Protein AF-A0AAE4LDD2-F1 (afdb_monomer_lite)

pLDDT: mean 75.7, std 12.23, range [39.69, 92.44]

Structure (mmCIF, N/CA/C/O backbone):
data_AF-A0AAE4LDD2-F1
#
_entry.id   AF-A0AAE4LDD2-F1
#
loop_
_atom_site.group_PDB
_atom_site.id
_atom_site.type_symbol
_atom_site.label_atom_id
_atom_site.label_alt_id
_atom_site.label_comp_id
_atom_site.label_asym_id
_atom_site.label_entity_id
_atom_site.label_seq_id
_atom_site.pdbx_PDB_ins_code
_atom_site.Cartn_x
_atom_site.Cartn_y
_atom_site.Cartn_z
_atom_site.occupancy
_atom_site.B_iso_or_equiv
_atom_site.auth_seq_id
_atom_site.auth_comp_id
_atom_site.auth_asym_id
_atom_site.auth_atom_id
_atom_site.pdbx_PDB_model_num
ATOM 1 N N . MET A 1 1 ? 17.483 -9.026 -31.725 1.00 50.03 1 MET A N 1
ATOM 2 C CA . MET A 1 1 ? 17.246 -8.063 -30.625 1.00 50.03 1 MET A CA 1
ATOM 3 C C . MET A 1 1 ? 16.305 -6.938 -31.052 1.00 50.03 1 MET A C 1
ATOM 5 O O . MET A 1 1 ? 15.297 -6.730 -30.404 1.00 50.03 1 MET A O 1
ATOM 9 N N . LEU A 1 2 ? 16.585 -6.277 -32.181 1.00 46.03 2 LEU A N 1
ATOM 10 C CA . LEU A 1 2 ? 15.813 -5.157 -32.737 1.00 46.03 2 LEU A CA 1
ATOM 11 C C . LEU A 1 2 ? 14.318 -5.393 -33.010 1.00 46.03 2 LEU A C 1
ATOM 13 O O . LEU A 1 2 ? 13.514 -4.485 -32.818 1.00 46.03 2 LEU A O 1
ATOM 17 N N . HIS A 1 3 ? 13.959 -6.578 -33.514 1.00 47.94 3 HIS A N 1
ATOM 18 C CA . HIS A 1 3 ? 12.584 -6.863 -33.932 1.00 47.94 3 HIS A CA 1
ATOM 19 C C . HIS A 1 3 ? 11.628 -7.035 -32.742 1.00 47.94 3 HIS A C 1
ATOM 21 O O . HIS A 1 3 ? 10.477 -6.634 -32.845 1.00 47.94 3 HIS A O 1
ATOM 27 N N . SER A 1 4 ? 12.119 -7.508 -31.589 1.00 55.66 4 SER A N 1
ATOM 28 C CA . SER A 1 4 ? 11.258 -7.840 -30.450 1.00 55.66 4 SER A CA 1
ATOM 29 C C . SER A 1 4 ? 10.890 -6.642 -29.573 1.00 55.66 4 SER A C 1
ATOM 31 O O . SER A 1 4 ? 9.845 -6.645 -28.944 1.00 55.66 4 SER A O 1
ATOM 33 N N . PHE A 1 5 ? 11.696 -5.578 -29.520 1.00 56.62 5 PHE A N 1
ATOM 34 C CA . PHE A 1 5 ? 11.453 -4.468 -28.581 1.00 56.62 5 PHE A CA 1
ATOM 35 C C . PHE A 1 5 ? 10.149 -3.701 -28.865 1.00 56.62 5 PHE A C 1
ATOM 37 O O . PHE A 1 5 ? 9.391 -3.403 -27.945 1.00 56.62 5 PHE A O 1
ATOM 44 N N . CYS A 1 6 ? 9.846 -3.427 -30.141 1.00 60.72 6 CYS A N 1
ATOM 45 C CA . CYS A 1 6 ? 8.567 -2.822 -30.529 1.00 60.72 6 CYS A CA 1
ATOM 46 C C . CYS A 1 6 ? 7.385 -3.777 -30.305 1.00 60.72 6 CYS A C 1
ATOM 48 O O . CYS A 1 6 ? 6.288 -3.311 -29.998 1.00 60.72 6 CYS A O 1
ATOM 50 N N . GLU A 1 7 ? 7.603 -5.090 -30.414 1.00 69.88 7 GLU A N 1
ATOM 51 C CA . GLU A 1 7 ? 6.578 -6.113 -30.153 1.00 69.88 7 GLU A CA 1
ATOM 52 C C . GLU A 1 7 ? 6.151 -6.113 -28.675 1.00 69.88 7 GLU A C 1
ATOM 54 O O . GLU A 1 7 ? 4.993 -6.382 -28.367 1.00 69.88 7 GLU A O 1
ATOM 59 N N . PHE A 1 8 ? 7.041 -5.703 -27.764 1.00 75.75 8 PHE A N 1
ATOM 60 C CA . PHE A 1 8 ? 6.746 -5.559 -26.334 1.00 75.75 8 PHE A CA 1
ATOM 61 C C . PHE A 1 8 ? 6.311 -4.150 -25.908 1.00 75.75 8 PHE A C 1
ATOM 63 O O . PHE A 1 8 ? 6.069 -3.918 -24.724 1.00 75.75 8 PHE A O 1
ATOM 70 N N . SER A 1 9 ? 6.144 -3.211 -26.846 1.00 79.62 9 SER A N 1
ATOM 71 C CA . SER A 1 9 ? 5.695 -1.844 -26.532 1.00 79.62 9 SER A CA 1
ATOM 72 C C . SER A 1 9 ? 4.369 -1.821 -25.766 1.00 79.62 9 SER A C 1
ATOM 74 O O . SER A 1 9 ? 4.235 -1.066 -24.807 1.00 79.62 9 SER A O 1
ATOM 76 N N . ALA A 1 10 ? 3.429 -2.704 -26.114 1.00 83.62 10 ALA A N 1
ATOM 77 C CA . ALA A 1 10 ? 2.163 -2.858 -25.402 1.00 83.62 10 ALA A CA 1
ATOM 78 C C . ALA A 1 10 ? 2.358 -3.304 -23.940 1.00 83.62 10 ALA A C 1
ATOM 80 O O . ALA A 1 10 ? 1.665 -2.823 -23.046 1.00 83.62 10 ALA A O 1
ATOM 81 N N . VAL A 1 11 ? 3.328 -4.187 -23.680 1.00 84.75 11 VAL A N 1
ATOM 82 C CA . VAL A 1 11 ? 3.656 -4.669 -22.328 1.00 84.75 11 VAL A CA 1
ATOM 83 C C . VAL A 1 11 ? 4.266 -3.544 -21.491 1.00 84.75 11 VAL A C 1
ATOM 85 O O . VAL A 1 11 ? 3.861 -3.337 -20.347 1.00 84.75 11 VAL A O 1
ATOM 88 N N . ILE A 1 12 ? 5.177 -2.763 -22.076 1.00 85.25 12 ILE A N 1
ATOM 89 C CA . ILE A 1 12 ? 5.799 -1.614 -21.403 1.00 85.25 12 ILE A CA 1
ATOM 90 C C . ILE A 1 12 ? 4.754 -0.519 -21.135 1.00 85.25 12 ILE A C 1
ATOM 92 O O . ILE A 1 12 ? 4.698 0.033 -20.038 1.00 85.25 12 ILE A O 1
ATOM 96 N N . GLN A 1 13 ? 3.867 -0.239 -22.096 1.00 85.88 13 GLN A N 1
ATOM 97 C CA . GLN A 1 13 ? 2.757 0.705 -21.925 1.00 85.88 13 GLN A CA 1
ATOM 98 C C . GLN A 1 13 ? 1.777 0.258 -20.842 1.00 85.88 13 GLN A C 1
ATOM 100 O O . GLN A 1 13 ? 1.312 1.093 -20.066 1.00 85.88 13 GLN A O 1
ATOM 105 N N . LEU A 1 14 ? 1.478 -1.041 -20.750 1.00 86.50 14 LEU A N 1
ATOM 106 C CA . LEU A 1 14 ? 0.649 -1.587 -19.680 1.00 86.50 14 LEU A CA 1
ATOM 107 C C . LEU A 1 14 ? 1.295 -1.333 -18.315 1.00 86.50 14 LEU A C 1
ATOM 109 O O . LEU A 1 14 ? 0.630 -0.838 -17.405 1.00 86.50 14 LEU A O 1
ATOM 113 N N . ALA A 1 15 ? 2.592 -1.613 -18.179 1.00 86.38 15 ALA A N 1
ATOM 114 C CA . ALA A 1 15 ? 3.306 -1.398 -16.928 1.00 86.38 15 ALA A CA 1
ATOM 115 C C . ALA A 1 15 ? 3.436 0.093 -16.566 1.00 86.38 15 ALA A C 1
ATOM 117 O O . ALA A 1 15 ? 3.259 0.461 -15.402 1.00 86.38 15 ALA A O 1
ATOM 118 N N . ALA A 1 16 ? 3.669 0.963 -17.554 1.00 86.00 16 ALA A N 1
ATOM 119 C CA . ALA A 1 16 ? 3.660 2.415 -17.380 1.00 86.00 16 ALA A CA 1
ATOM 120 C C . ALA A 1 16 ? 2.289 2.900 -16.890 1.00 86.00 16 ALA A C 1
ATOM 122 O O . ALA A 1 16 ? 2.196 3.615 -15.895 1.00 86.00 16 ALA A O 1
ATOM 123 N N . THR A 1 17 ? 1.222 2.466 -17.567 1.00 84.12 17 THR A N 1
ATOM 124 C CA . THR A 1 17 ? -0.167 2.824 -17.245 1.00 84.12 17 THR A CA 1
ATOM 125 C C . THR A 1 17 ? -0.542 2.357 -15.851 1.00 84.12 17 THR A C 1
ATOM 127 O O . THR A 1 17 ? -1.164 3.108 -15.108 1.00 84.12 17 THR A O 1
ATOM 130 N N . PHE A 1 18 ? -0.131 1.146 -15.472 1.00 82.94 18 PHE A N 1
ATOM 131 C CA . PHE A 1 18 ? -0.351 0.629 -14.130 1.00 82.94 18 PHE A CA 1
ATOM 132 C C . PHE A 1 18 ? 0.331 1.524 -13.091 1.00 82.94 18 PHE A C 1
ATOM 134 O O . PHE A 1 18 ? -0.347 2.113 -12.256 1.00 82.94 18 PHE A O 1
ATOM 141 N N . ASN A 1 19 ? 1.650 1.708 -13.194 1.00 83.81 19 ASN A N 1
ATOM 142 C CA . ASN A 1 19 ? 2.426 2.501 -12.240 1.00 83.81 19 ASN A CA 1
ATOM 143 C C . ASN A 1 19 ? 1.963 3.970 -12.160 1.00 83.81 19 ASN A C 1
ATOM 145 O O . ASN A 1 19 ? 1.889 4.536 -11.071 1.00 83.81 19 ASN A O 1
ATOM 149 N N . LEU A 1 20 ? 1.604 4.589 -13.289 1.00 79.00 20 LEU A N 1
ATOM 150 C CA . LEU A 1 20 ? 1.094 5.962 -13.315 1.00 79.00 20 LEU A CA 1
ATOM 151 C C . LEU A 1 20 ? -0.356 6.069 -12.825 1.00 79.00 20 LEU A C 1
ATOM 153 O O . LEU A 1 20 ? -0.700 7.011 -12.107 1.00 79.00 20 LEU A O 1
ATOM 157 N N . GLY A 1 21 ? -1.190 5.080 -13.142 1.00 72.88 21 GLY A N 1
ATOM 158 C CA . GLY A 1 21 ? -2.548 4.955 -12.620 1.00 72.88 21 GLY A CA 1
ATOM 159 C C . GLY A 1 21 ? -2.569 4.829 -11.096 1.00 72.88 21 GLY A C 1
ATOM 160 O O . GLY A 1 21 ? -3.392 5.472 -10.443 1.00 72.88 21 GLY A O 1
ATOM 161 N N . CYS A 1 22 ? -1.607 4.100 -10.519 1.00 68.12 22 CYS A N 1
ATOM 162 C CA . CYS A 1 22 ? -1.413 4.012 -9.071 1.00 68.12 22 CYS A CA 1
ATOM 163 C C . CYS A 1 22 ? -1.236 5.396 -8.420 1.00 68.12 22 CYS A C 1
ATOM 165 O O . CYS A 1 22 ? -1.767 5.651 -7.343 1.00 68.12 22 CYS A O 1
ATOM 167 N N . ILE A 1 23 ? -0.530 6.320 -9.078 1.00 69.25 23 ILE A N 1
ATOM 168 C CA . ILE A 1 23 ? -0.283 7.673 -8.554 1.00 69.25 23 ILE A CA 1
ATOM 169 C C . ILE A 1 23 ? -1.526 8.549 -8.688 1.00 69.25 23 ILE A C 1
ATOM 171 O O . ILE A 1 23 ? -1.884 9.257 -7.747 1.00 69.25 23 ILE A O 1
ATOM 175 N N . ALA A 1 24 ? -2.196 8.500 -9.844 1.00 63.72 24 ALA A N 1
ATOM 176 C CA . ALA A 1 24 ? -3.399 9.291 -10.099 1.00 63.72 24 ALA A CA 1
ATOM 177 C C . ALA A 1 24 ? -4.501 8.991 -9.071 1.00 63.72 24 ALA A C 1
ATOM 179 O O . ALA A 1 24 ? -5.184 9.899 -8.599 1.00 63.72 24 ALA A O 1
ATOM 180 N N . LEU A 1 25 ? -4.617 7.727 -8.660 1.00 58.38 25 LEU A N 1
ATOM 181 C CA . LEU A 1 25 ? -5.546 7.306 -7.618 1.00 58.38 25 LEU A CA 1
ATOM 182 C C . LEU A 1 25 ? -5.089 7.699 -6.202 1.00 58.38 25 LEU A C 1
ATOM 184 O O . LEU A 1 25 ? -5.934 7.798 -5.317 1.00 58.38 25 LEU A O 1
ATOM 188 N N . SER A 1 26 ? -3.796 7.978 -5.991 1.00 56.03 26 SER A N 1
ATOM 189 C CA . SER A 1 26 ? -3.241 8.406 -4.697 1.00 56.03 26 SER A CA 1
ATOM 190 C C . SER A 1 26 ? -3.565 9.864 -4.349 1.00 56.03 26 SER A C 1
ATOM 192 O O . SER A 1 26 ? -3.702 10.212 -3.177 1.00 56.03 26 SER A O 1
ATOM 194 N N . GLY A 1 27 ? -3.777 10.716 -5.359 1.00 54.19 27 GLY A N 1
ATOM 195 C CA . GLY A 1 27 ? -4.075 12.142 -5.179 1.00 54.19 27 GLY A CA 1
ATOM 196 C C . GLY A 1 27 ? -5.428 12.467 -4.526 1.00 54.19 27 GLY A C 1
ATOM 197 O O . GLY A 1 27 ? -5.623 13.603 -4.102 1.00 54.19 27 GLY A O 1
ATOM 198 N N . GLN A 1 28 ? -6.358 11.507 -4.427 1.00 52.84 28 GLN A N 1
ATOM 199 C CA . GLN A 1 28 ? -7.685 11.710 -3.812 1.00 52.84 28 GLN A CA 1
ATOM 200 C C . GLN A 1 28 ? -7.846 11.017 -2.447 1.00 52.84 28 GLN A C 1
ATOM 202 O O . GLN A 1 28 ? -8.542 11.531 -1.575 1.00 52.84 28 GLN A O 1
ATOM 207 N N . LYS A 1 29 ? -7.186 9.874 -2.253 1.00 55.69 29 LYS A N 1
ATOM 208 C CA . LYS A 1 29 ? -6.944 9.118 -1.009 1.00 55.69 29 LYS A CA 1
ATOM 209 C C . LYS A 1 29 ? -5.732 8.249 -1.336 1.00 55.69 29 LYS A C 1
ATOM 211 O O . LYS A 1 29 ? -5.700 7.767 -2.463 1.00 55.69 29 LYS A O 1
ATOM 216 N N . SER A 1 30 ? -4.770 8.022 -0.431 1.00 59.44 30 SER A N 1
ATOM 217 C CA . SER A 1 30 ? -3.584 7.225 -0.803 1.00 59.44 30 SER A CA 1
ATOM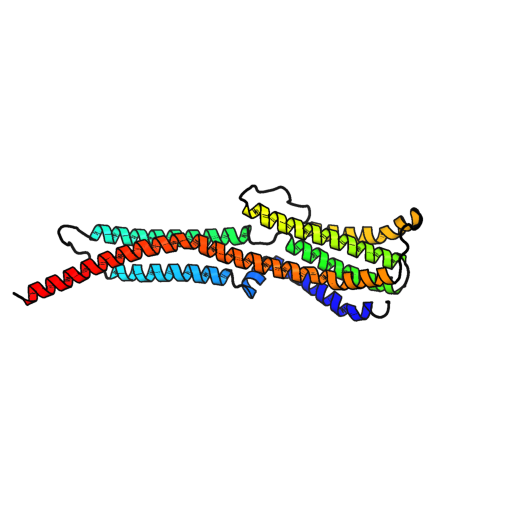 218 C C . SER A 1 30 ? -4.031 5.934 -1.499 1.00 59.44 30 SER A C 1
ATOM 220 O O . SER A 1 30 ? -4.903 5.219 -0.996 1.00 59.44 30 SER A O 1
ATOM 222 N N . PHE A 1 31 ? -3.530 5.668 -2.708 1.00 59.84 31 PHE A N 1
ATOM 223 C CA . PHE A 1 31 ? -4.030 4.568 -3.546 1.00 59.84 31 PHE A CA 1
ATOM 224 C C . PHE A 1 31 ? -3.942 3.243 -2.780 1.00 59.84 31 PHE A C 1
ATOM 226 O O . PHE A 1 31 ? -4.801 2.373 -2.912 1.00 59.84 31 PHE A O 1
ATOM 233 N N . ALA A 1 32 ? -2.966 3.157 -1.870 1.00 59.50 32 ALA A N 1
ATOM 234 C CA . ALA A 1 32 ? -2.752 2.011 -1.003 1.00 59.50 32 ALA A CA 1
ATOM 235 C C . ALA A 1 32 ? -3.856 1.831 0.014 1.00 59.50 32 ALA A C 1
ATOM 237 O O . ALA A 1 32 ? -4.279 0.705 0.245 1.00 59.50 32 ALA A O 1
ATOM 238 N N . ARG A 1 33 ? -4.382 2.923 0.564 1.00 62.19 33 ARG A N 1
ATOM 239 C CA . ARG A 1 33 ? -5.575 2.890 1.401 1.00 62.19 33 ARG A CA 1
ATOM 240 C C . ARG A 1 33 ? -6.801 2.477 0.593 1.00 62.19 33 ARG A C 1
ATOM 242 O O . ARG A 1 33 ? -7.561 1.629 1.052 1.00 62.19 33 ARG A O 1
ATOM 249 N N . SER A 1 34 ? -6.972 3.008 -0.617 1.00 67.06 34 SER A N 1
ATOM 250 C CA . SER A 1 34 ? -8.091 2.641 -1.497 1.00 67.06 34 SER A CA 1
ATOM 251 C C . SER A 1 34 ? -8.062 1.158 -1.883 1.00 67.06 34 SER A C 1
ATOM 253 O O . SER A 1 34 ? -9.081 0.481 -1.756 1.00 67.06 34 SER A O 1
ATOM 255 N N . LEU A 1 35 ? -6.903 0.604 -2.262 1.00 62.66 35 LEU A N 1
ATOM 256 C CA . LEU A 1 35 ? -6.762 -0.834 -2.514 1.00 62.66 35 LEU A CA 1
ATOM 257 C C . LEU A 1 35 ? -6.843 -1.675 -1.248 1.00 62.66 35 LEU A C 1
ATOM 259 O O . LEU A 1 35 ? -7.453 -2.740 -1.285 1.00 62.66 35 LEU A O 1
ATOM 263 N N . ALA A 1 36 ? -6.253 -1.233 -0.136 1.00 63.19 36 ALA A N 1
ATOM 264 C CA . ALA A 1 36 ? -6.378 -1.928 1.143 1.00 63.19 36 ALA A CA 1
ATOM 265 C C . ALA A 1 36 ? -7.854 -2.063 1.536 1.00 63.19 36 ALA A C 1
ATOM 267 O O . ALA A 1 36 ? -8.297 -3.130 1.963 1.00 63.19 36 ALA A O 1
ATOM 268 N N . ASN A 1 37 ? -8.638 -1.010 1.319 1.00 68.81 37 ASN A N 1
ATOM 269 C CA . ASN A 1 37 ? -10.077 -1.031 1.522 1.00 68.81 37 ASN A CA 1
ATOM 270 C C . ASN A 1 37 ? -10.803 -1.907 0.495 1.00 68.81 37 ASN A C 1
ATOM 272 O O . ASN A 1 37 ? -11.679 -2.675 0.881 1.00 68.81 37 ASN A O 1
ATOM 276 N N . TYR A 1 38 ? -10.425 -1.859 -0.781 1.00 68.69 38 TYR A N 1
ATOM 277 C CA . TYR A 1 38 ? -11.070 -2.652 -1.828 1.00 68.69 38 TYR A CA 1
ATOM 278 C C . TYR A 1 38 ? -10.809 -4.162 -1.679 1.00 68.69 38 TYR A C 1
ATOM 280 O O . TYR A 1 38 ? -11.745 -4.957 -1.598 1.00 68.69 38 TYR A O 1
ATOM 288 N N . PHE A 1 39 ? -9.539 -4.564 -1.591 1.00 65.69 39 PHE A N 1
ATOM 289 C CA . PHE A 1 39 ? -9.130 -5.970 -1.552 1.00 65.69 39 PHE A CA 1
ATOM 290 C C . PHE A 1 39 ? -9.229 -6.585 -0.157 1.00 65.69 39 PHE A C 1
ATOM 292 O O . PHE A 1 39 ? -9.634 -7.738 -0.021 1.00 65.69 39 PHE A O 1
ATOM 299 N N . PHE A 1 40 ? -8.885 -5.832 0.891 1.00 65.56 40 PHE A N 1
ATOM 300 C CA . PHE A 1 40 ? -8.768 -6.379 2.248 1.00 65.56 40 PHE A CA 1
ATOM 301 C C . PHE A 1 40 ? -9.831 -5.865 3.215 1.00 65.56 40 PHE A C 1
ATOM 303 O O . PHE A 1 40 ? -9.930 -6.393 4.331 1.00 65.56 40 PHE A O 1
ATOM 310 N N . ARG A 1 41 ? -10.661 -4.907 2.776 1.00 75.56 41 ARG A N 1
ATOM 311 C CA . ARG A 1 41 ? -11.849 -4.420 3.488 1.00 75.56 41 ARG A CA 1
ATOM 312 C C . ARG A 1 41 ? -11.538 -3.954 4.914 1.00 75.56 41 ARG A C 1
ATOM 314 O O . ARG A 1 41 ? -12.300 -4.250 5.827 1.00 75.56 41 ARG A O 1
ATOM 321 N N . VAL A 1 42 ? -10.411 -3.261 5.116 1.00 69.94 42 VAL A N 1
ATOM 322 C CA . VAL A 1 42 ? -9.949 -2.805 6.446 1.00 69.94 42 VAL A CA 1
ATOM 323 C C . VAL A 1 42 ? -10.962 -1.862 7.099 1.00 69.94 42 VAL A C 1
ATOM 325 O O . VAL A 1 42 ? -11.365 -2.104 8.232 1.00 69.94 42 VAL A O 1
ATOM 328 N N . GLU A 1 43 ? -11.440 -0.852 6.372 1.00 74.62 43 GLU A N 1
ATOM 329 C CA . GLU A 1 43 ? -12.487 0.057 6.858 1.00 74.62 43 GLU A CA 1
ATOM 330 C C . GLU A 1 43 ? -13.792 -0.684 7.184 1.00 74.62 43 GLU A C 1
ATOM 332 O O . GLU A 1 43 ? -14.406 -0.448 8.220 1.00 74.62 43 GLU A O 1
ATOM 337 N N . ASN A 1 44 ? -14.178 -1.657 6.354 1.00 81.25 44 ASN A N 1
ATOM 338 C CA . ASN A 1 44 ? -15.344 -2.491 6.637 1.00 81.25 44 ASN A CA 1
ATOM 339 C C . ASN A 1 44 ? -15.141 -3.337 7.904 1.00 81.25 44 ASN A C 1
ATOM 341 O O . ASN A 1 44 ? -16.052 -3.445 8.709 1.00 81.25 44 ASN A O 1
ATOM 345 N N . TYR A 1 45 ? -13.952 -3.915 8.102 1.00 80.50 45 TYR A N 1
ATOM 346 C CA . TYR A 1 45 ? -13.628 -4.690 9.302 1.00 80.50 45 TYR A CA 1
ATOM 347 C C . TYR A 1 45 ? -13.730 -3.830 10.565 1.00 80.50 45 TYR A C 1
ATOM 349 O O . TYR A 1 45 ? -14.396 -4.219 11.516 1.00 80.50 45 TYR A O 1
ATOM 357 N N . MET A 1 46 ? -13.144 -2.633 10.546 1.00 80.81 46 MET A N 1
ATOM 358 C CA . MET A 1 46 ? -13.262 -1.668 11.640 1.00 80.81 46 MET A CA 1
ATOM 359 C C . MET A 1 46 ? -14.722 -1.304 11.933 1.00 80.81 46 MET A C 1
ATOM 361 O O . MET A 1 46 ? -15.142 -1.346 13.085 1.00 80.81 46 MET A O 1
ATOM 365 N N . ASN A 1 47 ? -15.506 -0.999 10.895 1.00 83.81 47 ASN A N 1
ATOM 366 C CA . ASN A 1 47 ? -16.920 -0.656 11.039 1.00 83.81 47 ASN A CA 1
ATOM 367 C C . ASN A 1 47 ? -17.755 -1.828 11.570 1.00 83.81 47 ASN A C 1
ATOM 369 O O . ASN A 1 47 ? -18.691 -1.604 12.333 1.00 83.81 47 ASN A O 1
ATOM 373 N N . VAL A 1 48 ? -17.429 -3.066 11.184 1.00 86.12 48 VAL A N 1
ATOM 374 C CA . VAL A 1 48 ? -18.079 -4.283 11.694 1.00 86.12 48 VAL A CA 1
ATOM 375 C C . VAL A 1 48 ? -17.763 -4.490 13.174 1.00 86.12 48 VAL A C 1
ATOM 377 O O . VAL A 1 48 ? -18.692 -4.688 13.952 1.00 86.12 48 VAL A O 1
ATOM 380 N N . GLU A 1 49 ? -16.495 -4.395 13.582 1.00 78.62 49 GLU A N 1
ATOM 381 C CA . GLU A 1 49 ? -16.100 -4.537 14.993 1.00 78.62 49 GLU A CA 1
ATOM 382 C C . GLU A 1 49 ? -16.734 -3.449 15.867 1.00 78.62 49 GLU A C 1
ATOM 384 O O . GLU A 1 49 ? -17.305 -3.736 16.920 1.00 78.62 49 GLU A O 1
ATOM 389 N N . PHE A 1 50 ? -16.723 -2.204 15.391 1.00 83.38 50 PHE A N 1
ATOM 390 C CA . PHE A 1 50 ? -17.375 -1.096 16.077 1.00 83.38 50 PHE A CA 1
ATOM 391 C C . PHE A 1 50 ? -18.893 -1.296 16.190 1.00 83.38 50 PHE A C 1
ATOM 393 O O . PHE A 1 50 ? -19.458 -1.157 17.277 1.00 83.38 50 PHE A O 1
ATOM 400 N N . ARG A 1 51 ? -19.563 -1.664 15.088 1.00 86.25 51 ARG A N 1
ATOM 401 C CA . ARG A 1 51 ? -21.010 -1.923 15.082 1.00 86.25 51 ARG A CA 1
ATOM 402 C C . ARG A 1 51 ? -21.372 -3.045 16.046 1.00 86.25 51 ARG A C 1
ATOM 404 O O . ARG A 1 51 ? -22.327 -2.892 16.794 1.00 86.25 51 ARG A O 1
ATOM 411 N N . ARG A 1 52 ? -20.588 -4.124 16.071 1.00 85.25 52 ARG A N 1
ATOM 412 C CA . ARG A 1 52 ? -20.804 -5.259 16.972 1.00 85.25 52 ARG A CA 1
ATOM 413 C C . ARG A 1 52 ? -20.799 -4.828 18.437 1.00 85.25 52 ARG A C 1
ATOM 415 O O . ARG A 1 52 ? -21.710 -5.189 19.173 1.00 85.25 52 ARG A O 1
ATOM 422 N N . ILE A 1 53 ? -19.802 -4.049 18.862 1.00 80.12 53 ILE A N 1
ATOM 423 C CA . ILE A 1 53 ? -19.737 -3.550 20.246 1.00 80.12 53 ILE A CA 1
ATOM 424 C C . ILE A 1 53 ? -20.920 -2.619 20.534 1.00 80.12 53 ILE A C 1
ATOM 426 O O . ILE A 1 53 ? -21.546 -2.728 21.585 1.00 80.12 53 ILE A O 1
ATOM 430 N N . LYS A 1 54 ? -21.275 -1.744 19.588 1.00 85.12 54 LYS A N 1
ATOM 431 C CA . LYS A 1 54 ? -22.393 -0.811 19.755 1.00 85.12 54 LYS A CA 1
ATOM 432 C C . LYS A 1 54 ? -23.749 -1.514 19.875 1.00 85.12 54 LYS A C 1
ATOM 434 O O . LYS A 1 54 ? -24.538 -1.154 20.743 1.00 85.12 54 LYS A O 1
ATOM 439 N N . GLU A 1 55 ? -24.010 -2.520 19.042 1.00 86.69 55 GLU A N 1
ATOM 440 C CA . GLU A 1 55 ? -25.239 -3.325 19.088 1.00 86.69 55 GLU A CA 1
ATOM 441 C C . GLU A 1 55 ? -25.375 -4.059 20.429 1.00 86.69 55 GLU A C 1
ATOM 443 O O . GLU A 1 55 ? -26.446 -4.040 21.043 1.00 86.69 55 GLU A O 1
ATOM 448 N N . LEU A 1 56 ? -24.275 -4.633 20.928 1.00 83.81 56 LEU A N 1
ATOM 449 C CA . LEU A 1 56 ? -24.224 -5.284 22.237 1.00 83.81 56 LEU A CA 1
ATOM 450 C C . LEU A 1 56 ? -24.552 -4.306 23.376 1.00 83.81 56 LEU A C 1
ATOM 452 O O . LEU A 1 56 ? -25.444 -4.582 24.178 1.00 83.81 56 LEU A O 1
ATOM 456 N N . ILE A 1 57 ? -23.915 -3.129 23.389 1.00 79.62 57 ILE A N 1
ATOM 457 C CA . ILE A 1 57 ? -24.195 -2.070 24.373 1.00 79.62 57 ILE A CA 1
ATOM 458 C C . ILE A 1 57 ? -25.667 -1.641 24.313 1.00 79.62 57 ILE A C 1
ATOM 460 O O . ILE A 1 57 ? -26.322 -1.549 25.350 1.00 79.62 57 ILE A O 1
ATOM 464 N N . SER A 1 58 ? -26.217 -1.411 23.114 1.00 78.94 58 SER A N 1
ATOM 465 C CA . SER A 1 58 ? -27.615 -0.983 22.970 1.00 78.94 58 SER A CA 1
ATOM 466 C C . SER A 1 58 ? -28.619 -2.037 23.439 1.00 78.94 58 SER A C 1
ATOM 468 O O . SER A 1 58 ? -29.630 -1.691 24.049 1.00 78.94 58 SER A O 1
ATOM 470 N N . THR A 1 59 ? -28.324 -3.319 23.203 1.00 80.38 59 THR A N 1
ATOM 471 C CA . THR A 1 59 ? -29.194 -4.431 23.608 1.00 80.38 59 THR A CA 1
ATOM 472 C C . THR A 1 59 ? -29.286 -4.507 25.130 1.00 80.38 59 THR A C 1
ATOM 474 O O . THR A 1 59 ? -30.385 -4.552 25.690 1.00 80.38 59 THR A O 1
ATOM 477 N N . ASP A 1 60 ? -28.152 -4.425 25.825 1.00 73.00 60 ASP A N 1
ATOM 478 C CA . ASP A 1 60 ? -28.154 -4.424 27.288 1.00 73.00 60 ASP A CA 1
ATOM 479 C C . ASP A 1 60 ? -28.789 -3.164 27.866 1.00 73.00 60 ASP A C 1
ATOM 481 O O . ASP A 1 60 ? -29.590 -3.259 28.794 1.00 73.00 60 ASP A O 1
ATOM 485 N N . LYS A 1 61 ? -28.526 -1.992 27.277 1.00 73.38 61 LYS A N 1
ATOM 486 C CA . LYS A 1 61 ? -29.147 -0.733 27.704 1.00 73.38 61 LYS A CA 1
ATOM 487 C C . LYS A 1 61 ? -30.677 -0.793 27.634 1.00 73.38 61 LYS A C 1
ATOM 489 O O . LYS A 1 61 ? -31.333 -0.389 28.590 1.00 73.38 61 LYS A O 1
ATOM 494 N N . SER A 1 62 ? -31.236 -1.372 26.567 1.00 72.00 62 SER A N 1
ATOM 495 C CA . SER A 1 62 ? -32.687 -1.595 26.453 1.00 72.00 62 SER A CA 1
ATOM 496 C C . SER A 1 62 ? -33.224 -2.569 27.508 1.00 72.00 62 SER A C 1
ATOM 498 O O . SER A 1 62 ? -34.334 -2.407 28.008 1.00 72.00 62 SER A O 1
ATOM 500 N N . SER A 1 63 ? -32.414 -3.541 27.930 1.00 68.31 63 SER A N 1
ATOM 501 C CA . SER A 1 63 ? -32.800 -4.479 28.985 1.00 68.31 63 SER A CA 1
ATOM 502 C C . SER A 1 63 ? -32.864 -3.807 30.365 1.00 68.31 63 SER A C 1
ATOM 504 O O . SER A 1 63 ? -33.730 -4.137 31.171 1.00 68.31 63 SER A O 1
ATOM 506 N N . PHE A 1 64 ? -32.018 -2.804 30.626 1.00 65.19 64 PHE A N 1
ATOM 507 C CA . PHE A 1 64 ? -32.063 -2.001 31.857 1.00 65.19 64 PHE A CA 1
ATOM 508 C C . PHE A 1 64 ? -33.251 -1.033 31.948 1.00 65.19 64 PHE A C 1
ATOM 510 O O . PHE A 1 64 ? -33.548 -0.535 33.039 1.00 65.19 64 PHE A O 1
ATOM 517 N N . GLU A 1 65 ? -33.905 -0.696 30.837 1.00 62.44 65 GLU A N 1
ATOM 518 C CA . GLU A 1 65 ? -35.158 0.073 30.875 1.00 62.44 65 GLU A CA 1
ATOM 519 C C . GLU A 1 65 ? -36.310 -0.764 31.441 1.00 62.44 65 GLU A C 1
ATOM 521 O O . GLU A 1 65 ? -37.208 -0.211 32.071 1.00 62.44 65 GLU A O 1
ATOM 526 N N . ASN A 1 66 ? -36.225 -2.091 31.314 1.00 63.16 66 ASN A N 1
ATOM 527 C CA . ASN A 1 66 ? -37.234 -3.029 31.802 1.00 63.16 66 ASN A CA 1
ATOM 528 C C . ASN A 1 66 ? -36.983 -3.515 33.243 1.00 63.16 66 ASN A C 1
ATOM 530 O O . ASN A 1 66 ? -37.863 -4.134 33.837 1.00 63.16 66 ASN A O 1
ATOM 534 N N . MET A 1 67 ? -35.809 -3.241 33.825 1.00 62.12 67 MET A N 1
ATOM 535 C CA . MET A 1 67 ? -35.499 -3.607 35.213 1.00 62.12 67 MET A CA 1
ATOM 536 C C . MET A 1 67 ? -36.160 -2.637 36.199 1.00 62.12 67 MET A C 1
ATOM 538 O O . MET A 1 67 ? -35.798 -1.460 36.272 1.00 62.12 67 MET A O 1
ATOM 542 N N . ILE A 1 68 ? -37.098 -3.149 36.998 1.00 59.94 68 ILE A N 1
ATOM 543 C CA . ILE A 1 68 ? -37.740 -2.407 38.088 1.00 59.94 68 ILE A CA 1
ATOM 544 C C . ILE A 1 68 ? -36.846 -2.514 39.337 1.00 59.94 68 ILE A C 1
ATOM 546 O O . ILE A 1 68 ? -36.573 -3.632 39.778 1.00 59.94 68 ILE A O 1
ATOM 550 N N . PRO A 1 69 ? -36.385 -1.397 39.931 1.00 58.84 69 PRO A N 1
ATOM 551 C CA . PRO A 1 69 ? -35.595 -1.437 41.158 1.00 58.84 69 PRO A CA 1
ATOM 552 C C . PRO A 1 69 ? -36.398 -2.061 42.302 1.00 58.84 69 PRO A C 1
ATOM 554 O O . PRO A 1 69 ? -37.515 -1.628 42.586 1.00 58.84 69 PRO A O 1
ATOM 557 N N . GLN A 1 70 ? -35.828 -3.058 42.979 1.00 60.84 70 GLN A N 1
ATOM 558 C CA . GLN A 1 70 ? -36.425 -3.678 44.162 1.00 60.84 70 GLN A CA 1
ATOM 559 C C . GLN A 1 70 ? -35.430 -3.676 45.324 1.00 60.84 70 GLN A C 1
ATOM 561 O O . GLN A 1 70 ? -34.213 -3.713 45.131 1.00 60.84 70 GLN A O 1
ATOM 566 N N . THR A 1 71 ? -35.956 -3.615 46.548 1.00 56.88 71 THR A N 1
ATOM 567 C CA . THR A 1 71 ? -35.152 -3.770 47.765 1.00 56.88 71 THR A CA 1
ATOM 568 C C . THR A 1 71 ? -35.199 -5.233 48.174 1.00 56.88 71 THR A C 1
ATOM 570 O O . THR A 1 71 ? -36.262 -5.741 48.523 1.00 56.88 71 THR A O 1
ATOM 573 N N . ILE A 1 72 ? -34.056 -5.912 48.127 1.00 59.53 72 ILE A N 1
ATOM 574 C CA . ILE A 1 72 ? -33.940 -7.338 48.437 1.00 59.53 72 ILE A CA 1
ATOM 575 C C . ILE A 1 72 ? -32.989 -7.491 49.627 1.00 59.53 72 ILE A C 1
ATOM 577 O O . ILE A 1 72 ? -31.869 -6.986 49.603 1.00 59.53 72 ILE A O 1
ATOM 581 N N . GLN A 1 73 ? -33.446 -8.156 50.696 1.00 54.44 73 GLN A N 1
ATOM 582 C CA . GLN A 1 73 ? -32.659 -8.413 51.919 1.00 54.44 73 GLN A CA 1
ATOM 583 C C . GLN A 1 73 ? -31.990 -7.157 52.529 1.00 54.44 73 GLN A C 1
ATOM 585 O O . GLN A 1 73 ? -30.880 -7.217 53.052 1.00 54.44 73 GLN A O 1
ATOM 590 N N . GLY A 1 74 ? -32.644 -5.992 52.449 1.00 59.69 74 GLY A N 1
ATOM 591 C CA . GLY A 1 74 ? -32.114 -4.728 52.981 1.00 59.69 74 GLY A CA 1
ATOM 592 C C . GLY A 1 74 ? -31.061 -4.032 52.105 1.00 59.69 74 GLY A C 1
ATOM 593 O O . GLY A 1 74 ? -30.604 -2.950 52.469 1.00 59.69 74 GLY A O 1
ATOM 594 N N . LYS A 1 75 ? -30.702 -4.592 50.939 1.00 63.53 75 LYS A N 1
ATOM 595 C CA . LYS A 1 75 ? -29.928 -3.899 49.899 1.00 63.53 75 LYS A CA 1
ATOM 596 C C . LYS A 1 75 ? -30.865 -3.270 48.870 1.00 63.53 75 LYS A C 1
ATOM 598 O O . LYS A 1 75 ? -31.724 -3.946 48.303 1.00 63.53 75 LYS A O 1
ATOM 603 N N . ASN A 1 76 ? -30.683 -1.974 48.625 1.00 70.31 76 ASN A N 1
ATOM 604 C CA . ASN A 1 76 ? -31.364 -1.257 47.554 1.00 70.31 76 ASN A CA 1
ATOM 605 C C . ASN A 1 76 ? -30.518 -1.327 46.274 1.00 70.31 76 ASN A C 1
ATOM 607 O O . ASN A 1 76 ? -29.408 -0.800 46.234 1.00 70.31 76 ASN A O 1
ATOM 611 N N . TYR A 1 77 ? -31.055 -1.957 45.230 1.00 72.75 77 TYR A N 1
ATOM 612 C CA . TYR A 1 77 ? -30.385 -2.099 43.935 1.00 72.75 77 TYR A CA 1
ATOM 613 C C . TYR A 1 77 ? -30.582 -0.882 43.015 1.00 72.75 77 TYR A C 1
ATOM 615 O O . TYR A 1 77 ? -30.020 -0.836 41.925 1.00 72.75 77 TYR A O 1
ATOM 623 N N . GLU A 1 78 ? -31.341 0.136 43.434 1.00 76.81 78 GLU A N 1
ATOM 624 C CA . GLU A 1 78 ? -31.591 1.345 42.643 1.00 76.81 78 GLU A CA 1
ATOM 625 C C . GLU A 1 78 ? -30.305 2.130 42.338 1.00 76.81 78 GLU A C 1
ATOM 627 O O . GLU A 1 78 ? -30.104 2.577 41.206 1.00 76.81 78 GLU A O 1
ATOM 632 N N . GLU A 1 79 ? -29.410 2.277 43.320 1.00 78.56 79 GLU A N 1
ATOM 633 C CA . GLU A 1 79 ? -28.114 2.936 43.116 1.00 78.56 79 GLU A CA 1
ATOM 634 C C . GLU A 1 79 ? -27.204 2.119 42.195 1.00 78.56 79 GLU A C 1
ATOM 636 O O . GLU A 1 79 ? -26.518 2.688 41.346 1.00 78.56 79 GLU A O 1
ATOM 641 N N . GLU A 1 80 ? -27.247 0.789 42.301 1.00 78.31 80 GLU A N 1
ATOM 642 C CA . GLU A 1 80 ? -26.434 -0.117 41.487 1.00 78.31 80 GLU A CA 1
ATOM 643 C C . GLU A 1 80 ? -26.919 -0.156 40.026 1.00 78.31 80 GLU A C 1
ATOM 645 O O . GLU A 1 80 ? -26.108 -0.083 39.104 1.00 78.31 80 GLU A O 1
ATOM 650 N N . ILE A 1 81 ? -28.237 -0.134 39.789 1.00 78.12 81 ILE A N 1
ATOM 651 C CA . ILE A 1 81 ? -28.827 -0.003 38.445 1.00 78.12 81 ILE A CA 1
ATOM 652 C C . ILE A 1 81 ? -28.494 1.368 37.834 1.00 78.12 81 ILE A C 1
ATOM 654 O O . ILE A 1 81 ? -28.133 1.446 36.656 1.00 78.12 81 ILE A O 1
ATOM 658 N N . LYS A 1 82 ? -28.577 2.462 38.610 1.00 80.94 82 LYS A N 1
ATOM 659 C CA . LYS A 1 82 ? -28.168 3.805 38.146 1.00 80.94 82 LYS A CA 1
ATOM 660 C C . LYS A 1 82 ? -26.677 3.854 37.811 1.00 80.94 82 LYS A C 1
ATOM 662 O O . LYS A 1 82 ? -26.304 4.450 36.799 1.00 80.94 82 LYS A O 1
ATOM 667 N N . TYR A 1 83 ? -25.840 3.221 38.630 1.00 84.31 83 TYR A N 1
ATOM 668 C CA . TYR A 1 83 ? -24.407 3.097 38.385 1.00 84.31 83 TYR A CA 1
ATOM 669 C C . TYR A 1 83 ? -24.124 2.335 37.086 1.00 84.31 83 TYR A C 1
ATOM 671 O O . TYR A 1 83 ? -23.409 2.850 36.229 1.00 84.31 83 TYR A O 1
ATOM 679 N N . LEU A 1 84 ? -24.749 1.170 36.887 1.00 81.75 84 LEU A N 1
ATOM 680 C CA . LEU A 1 84 ? -24.579 0.370 35.672 1.00 81.75 84 LEU A CA 1
ATOM 681 C C . LEU A 1 84 ? -25.008 1.138 34.418 1.00 81.75 84 LEU A C 1
ATOM 683 O O . LEU A 1 84 ? -24.240 1.192 33.461 1.00 81.75 84 LEU A O 1
ATOM 687 N N . LYS A 1 85 ? -26.171 1.809 34.430 1.00 81.50 85 LYS A N 1
ATOM 688 C CA . LYS A 1 85 ? -26.621 2.659 33.306 1.00 81.50 85 LYS A CA 1
ATOM 689 C C . LYS A 1 85 ? -25.572 3.709 32.931 1.00 81.50 85 LYS A C 1
ATOM 691 O O . LYS A 1 85 ? -25.227 3.843 31.759 1.00 81.50 85 LYS A O 1
ATOM 696 N N . LYS A 1 86 ? -25.018 4.401 33.932 1.00 86.06 86 LYS A N 1
ATOM 697 C CA . LYS A 1 86 ? -23.959 5.396 33.731 1.00 86.06 86 LYS A CA 1
ATOM 698 C C . LYS A 1 86 ? -22.678 4.773 33.165 1.00 86.06 86 LYS A C 1
ATOM 700 O O . LYS A 1 86 ? -22.050 5.369 32.297 1.00 86.06 86 LYS A O 1
ATOM 705 N N . GLU A 1 87 ? -22.288 3.587 33.626 1.00 86.00 87 GLU A N 1
ATOM 706 C CA . GLU A 1 87 ? -21.107 2.888 33.107 1.00 86.00 87 GLU A CA 1
ATOM 707 C C . GLU A 1 87 ? -21.280 2.415 31.658 1.00 86.00 87 GLU A C 1
ATOM 709 O O . GLU A 1 87 ? -20.325 2.495 30.886 1.00 86.00 87 GLU A O 1
ATOM 714 N N . PHE A 1 88 ? -22.483 2.000 31.248 1.00 84.12 88 PHE A N 1
ATOM 715 C CA . PHE A 1 88 ? -22.776 1.703 29.840 1.00 84.12 88 PHE A CA 1
ATOM 716 C C . PHE A 1 88 ? -22.718 2.957 28.955 1.00 84.12 88 PHE A C 1
ATOM 718 O O . PHE A 1 88 ? -22.148 2.898 27.865 1.00 84.12 88 PHE A O 1
ATOM 725 N N . ASP A 1 89 ? -23.228 4.100 29.428 1.00 82.88 89 ASP A N 1
ATOM 726 C CA . ASP A 1 89 ? -23.112 5.383 28.716 1.00 82.88 89 ASP A CA 1
ATOM 727 C C . ASP A 1 89 ? -21.646 5.822 28.572 1.00 82.88 89 ASP A C 1
ATOM 729 O O . ASP A 1 89 ? -21.205 6.226 27.491 1.00 82.88 89 ASP A O 1
ATOM 733 N N . ASN A 1 90 ? -20.864 5.685 29.647 1.00 88.75 90 ASN A N 1
ATOM 734 C CA . ASN A 1 90 ? -19.426 5.944 29.626 1.00 88.75 90 ASN A CA 1
ATOM 735 C C . ASN A 1 90 ? -18.709 5.014 28.637 1.00 88.75 90 ASN A C 1
ATOM 737 O O . ASN A 1 90 ? -17.857 5.466 27.875 1.00 88.75 90 ASN A O 1
ATOM 741 N N . LEU A 1 91 ? -19.069 3.727 28.610 1.00 86.81 91 LEU A N 1
ATOM 742 C CA . LEU A 1 91 ? -18.487 2.741 27.703 1.00 86.81 91 LEU A CA 1
ATOM 743 C C . LEU A 1 91 ? -18.803 3.042 26.229 1.00 86.81 91 LEU A C 1
ATOM 745 O O . LEU A 1 91 ? -17.934 2.868 25.370 1.00 86.81 91 LEU A O 1
ATOM 749 N N . GLU A 1 92 ? -20.013 3.514 25.915 1.00 86.12 92 GLU A N 1
ATOM 750 C CA . GLU A 1 92 ? -20.364 3.952 24.559 1.00 86.12 92 GLU A CA 1
ATOM 751 C C . GLU A 1 92 ? -19.499 5.149 24.132 1.00 86.12 92 GLU A C 1
ATOM 753 O O . GLU A 1 92 ? -18.912 5.143 23.045 1.00 86.12 92 GLU A O 1
ATOM 758 N N . ALA A 1 93 ? -19.354 6.148 25.008 1.00 88.38 93 ALA A N 1
ATOM 759 C CA . ALA A 1 93 ? -18.509 7.312 24.759 1.00 88.38 93 ALA A CA 1
ATOM 760 C C . ALA A 1 93 ? -17.027 6.931 24.573 1.00 88.38 93 ALA A C 1
ATOM 762 O O . ALA A 1 93 ? -16.393 7.379 23.615 1.00 88.38 93 ALA A O 1
ATOM 763 N N . GLU A 1 94 ? -16.487 6.063 25.432 1.00 88.50 94 GLU A N 1
ATOM 764 C CA . GLU A 1 94 ? -15.124 5.527 25.321 1.00 88.50 94 GLU A CA 1
ATOM 765 C C . GLU A 1 94 ? -14.921 4.775 23.996 1.00 88.50 94 GLU A C 1
ATOM 767 O O . GLU A 1 94 ? -13.915 4.969 23.314 1.00 88.50 94 GLU A O 1
ATOM 772 N N . THR A 1 95 ? -15.888 3.954 23.582 1.00 87.38 95 THR A N 1
ATOM 773 C CA . THR A 1 95 ? -15.802 3.177 22.333 1.00 87.38 95 THR A CA 1
ATOM 774 C C . THR A 1 95 ? -15.808 4.083 21.096 1.00 87.38 95 THR A C 1
ATOM 776 O O . THR A 1 95 ? -15.058 3.834 20.149 1.00 87.38 95 THR A O 1
ATOM 779 N N . ASN A 1 96 ? -16.584 5.172 21.112 1.00 88.38 96 ASN A N 1
ATOM 780 C CA . ASN A 1 96 ? -16.549 6.194 20.058 1.00 88.38 96 ASN A CA 1
ATOM 781 C C . ASN A 1 96 ? -15.182 6.897 19.992 1.00 88.38 96 ASN A C 1
ATOM 783 O O . ASN A 1 96 ? -14.630 7.078 18.908 1.00 88.38 96 ASN A O 1
ATOM 787 N N . GLN A 1 97 ? -14.588 7.231 21.143 1.00 89.75 97 GLN A N 1
ATOM 788 C CA . GLN A 1 97 ? -13.242 7.814 21.187 1.00 89.75 97 GLN A CA 1
ATOM 789 C C . GLN A 1 97 ? -12.173 6.848 20.661 1.00 89.75 97 GLN A C 1
ATOM 791 O O . GLN A 1 97 ? -11.248 7.269 19.963 1.00 89.75 97 GLN A O 1
ATOM 796 N N . VAL A 1 98 ? -12.300 5.550 20.959 1.00 88.56 98 VAL A N 1
ATOM 797 C CA . VAL A 1 98 ? -11.418 4.508 20.415 1.00 88.56 98 VAL A CA 1
ATOM 798 C C . VAL A 1 98 ? -11.535 4.439 18.892 1.00 88.56 98 VAL A C 1
ATOM 800 O O . VAL A 1 98 ? -10.505 4.374 18.223 1.00 88.56 98 VAL A O 1
ATOM 803 N N . LEU A 1 99 ? -12.746 4.517 18.330 1.00 87.19 99 LEU A N 1
ATOM 804 C CA . LEU A 1 99 ? -12.948 4.562 16.878 1.00 87.19 99 LEU A CA 1
ATOM 805 C C . LEU A 1 99 ? -12.255 5.779 16.245 1.00 87.19 99 LEU A C 1
ATOM 807 O O . LEU A 1 99 ? -11.515 5.627 15.272 1.00 87.19 99 LEU A O 1
ATOM 811 N N . ASP A 1 100 ? -12.448 6.972 16.807 1.00 87.00 100 ASP A N 1
ATOM 812 C CA . ASP A 1 100 ? -11.818 8.201 16.309 1.00 87.00 100 ASP A CA 1
ATOM 813 C C . ASP A 1 100 ? -10.288 8.139 16.387 1.00 87.00 100 ASP A C 1
ATOM 815 O O . ASP A 1 100 ? -9.587 8.581 15.471 1.00 87.00 100 ASP A O 1
ATOM 819 N N . TYR A 1 101 ? -9.759 7.565 17.469 1.00 86.06 101 TYR A N 1
ATOM 820 C CA . TYR A 1 101 ? -8.329 7.336 17.633 1.00 86.06 101 TYR A CA 1
ATOM 821 C C . TYR A 1 101 ? -7.794 6.351 16.589 1.00 86.06 101 TYR A C 1
ATOM 823 O O . TYR A 1 101 ? -6.804 6.652 15.926 1.00 86.06 101 TYR A O 1
ATOM 831 N N . ILE A 1 102 ? -8.461 5.208 16.395 1.00 83.38 102 ILE A N 1
ATOM 832 C CA . ILE A 1 102 ? -8.077 4.212 15.388 1.00 83.38 102 ILE A CA 1
ATOM 833 C C . ILE A 1 102 ? -8.093 4.834 13.989 1.00 83.38 102 ILE A C 1
ATOM 835 O O . ILE A 1 102 ? -7.142 4.633 13.240 1.00 83.38 102 ILE A O 1
ATOM 839 N N . ASN A 1 103 ? -9.118 5.621 13.648 1.00 79.69 103 ASN A N 1
ATOM 840 C CA . ASN A 1 103 ? -9.204 6.316 12.362 1.00 79.69 103 ASN A CA 1
ATOM 841 C C . ASN A 1 103 ? -8.007 7.243 12.128 1.00 79.69 103 ASN A C 1
ATOM 843 O O . ASN A 1 103 ? -7.355 7.168 11.089 1.00 79.69 103 ASN A O 1
ATOM 847 N N . LYS A 1 104 ? -7.674 8.088 13.110 1.00 80.88 104 LYS A N 1
ATOM 848 C CA . LYS A 1 104 ? -6.510 8.982 13.015 1.00 80.88 104 LYS A CA 1
ATOM 849 C C . LYS A 1 104 ? -5.202 8.202 12.911 1.00 80.88 104 LYS A C 1
ATOM 851 O O . LYS A 1 104 ? -4.342 8.553 12.110 1.00 80.88 104 LYS A O 1
ATOM 856 N N . GLU A 1 105 ? -5.058 7.138 13.693 1.00 78.19 105 GLU A N 1
ATOM 857 C CA . GLU A 1 105 ? -3.851 6.316 13.699 1.00 78.19 105 GLU A CA 1
ATOM 858 C C . GLU A 1 105 ? -3.670 5.574 12.364 1.00 78.19 105 GLU A C 1
ATOM 860 O O . GLU A 1 105 ? -2.573 5.563 11.812 1.00 78.19 105 GLU A O 1
ATOM 865 N N . ILE A 1 106 ? -4.739 4.997 11.803 1.00 73.62 106 ILE A N 1
ATOM 866 C CA . ILE A 1 106 ? -4.721 4.349 10.484 1.00 73.62 106 ILE A CA 1
ATOM 867 C C . ILE A 1 106 ? -4.315 5.354 9.402 1.00 73.62 106 ILE A C 1
ATOM 869 O O . ILE A 1 106 ? -3.448 5.055 8.580 1.00 73.62 106 ILE A O 1
ATOM 873 N N . ASP A 1 107 ? -4.869 6.561 9.436 1.00 67.94 107 ASP A N 1
ATOM 874 C CA . ASP A 1 107 ? -4.607 7.579 8.419 1.00 67.94 107 ASP A CA 1
ATOM 875 C C . ASP A 1 107 ? -3.147 8.037 8.409 1.00 67.94 107 ASP A C 1
ATOM 877 O O . ASP A 1 107 ? -2.537 8.146 7.341 1.00 67.94 107 ASP A O 1
ATOM 881 N N . VAL A 1 108 ? -2.573 8.259 9.592 1.00 67.75 108 VAL A N 1
ATOM 882 C CA . VAL A 1 108 ? -1.200 8.761 9.736 1.00 67.75 108 VAL A CA 1
ATOM 883 C C . VAL A 1 108 ? -0.170 7.643 9.556 1.00 67.75 108 VAL A C 1
ATOM 885 O O . VAL A 1 108 ? 0.870 7.856 8.929 1.00 67.75 108 VAL A O 1
ATOM 888 N N . ASN A 1 109 ? -0.453 6.448 10.079 1.00 66.38 109 ASN A N 1
ATOM 889 C CA . ASN A 1 109 ? 0.574 5.427 10.301 1.00 66.38 109 ASN A CA 1
ATOM 890 C C . ASN A 1 109 ? 0.460 4.220 9.377 1.00 66.38 109 ASN A C 1
ATOM 892 O O . ASN A 1 109 ? 1.434 3.486 9.217 1.00 66.38 109 ASN A O 1
ATOM 896 N N . TYR A 1 110 ? -0.700 4.022 8.751 1.00 64.00 110 TYR A N 1
ATOM 897 C CA . TYR A 1 110 ? -0.936 2.924 7.819 1.00 64.00 110 TYR A CA 1
ATOM 898 C C . TYR A 1 110 ? -1.030 3.415 6.366 1.00 64.00 110 TYR A C 1
ATOM 900 O O . TYR A 1 110 ? -1.538 2.715 5.496 1.00 64.00 110 TYR A O 1
ATOM 908 N N . THR A 1 111 ? -0.494 4.604 6.081 1.00 65.81 111 THR A N 1
ATOM 909 C CA . THR A 1 111 ? -0.297 5.100 4.716 1.00 65.81 111 THR A CA 1
ATOM 910 C C . THR A 1 111 ? 1.166 4.892 4.301 1.00 65.81 111 THR A C 1
ATOM 912 O O . THR A 1 111 ? 2.057 5.405 4.983 1.00 65.81 111 THR A O 1
ATOM 915 N N . PRO A 1 112 ? 1.453 4.161 3.205 1.00 68.00 112 PRO A N 1
ATOM 916 C CA . PRO A 1 112 ? 2.823 3.994 2.727 1.00 68.00 112 PRO A CA 1
ATOM 917 C C . PRO A 1 112 ? 3.450 5.330 2.336 1.00 68.00 112 PRO A C 1
ATOM 919 O O . PRO A 1 112 ? 2.781 6.189 1.762 1.00 68.00 112 PRO A O 1
ATOM 922 N N . LYS A 1 113 ? 4.750 5.486 2.605 1.00 71.94 113 LYS A N 1
ATOM 923 C CA . LYS A 1 113 ? 5.451 6.767 2.411 1.00 71.94 113 LYS A CA 1
ATOM 924 C C . LYS A 1 113 ? 6.204 6.852 1.087 1.00 71.94 113 LYS A C 1
ATOM 926 O O . LYS A 1 113 ? 6.195 7.905 0.456 1.00 71.94 113 LYS A O 1
ATOM 931 N N . TYR A 1 114 ? 6.845 5.766 0.662 1.00 75.75 114 TYR A N 1
ATOM 932 C CA . TYR A 1 114 ? 7.690 5.726 -0.539 1.00 75.75 114 TYR A CA 1
ATOM 933 C C . TYR A 1 114 ? 7.090 4.908 -1.680 1.00 75.75 114 TYR A C 1
ATOM 935 O O . TYR A 1 114 ? 7.650 4.885 -2.774 1.00 75.75 114 TYR A O 1
ATOM 943 N N . LEU A 1 115 ? 5.950 4.255 -1.458 1.00 78.19 115 LEU A N 1
ATOM 944 C CA . LEU A 1 115 ? 5.317 3.401 -2.460 1.00 78.19 115 LEU A CA 1
ATOM 945 C C . LEU A 1 115 ? 4.891 4.182 -3.712 1.00 78.19 115 LEU A C 1
ATOM 947 O O . LEU A 1 115 ? 5.108 3.719 -4.831 1.00 78.19 115 LEU A O 1
ATOM 951 N N . ASP A 1 116 ? 4.388 5.403 -3.526 1.00 77.38 116 ASP A N 1
ATOM 952 C CA . ASP A 1 116 ? 4.071 6.315 -4.629 1.00 77.38 116 ASP A CA 1
ATOM 953 C C . ASP A 1 116 ? 5.337 6.724 -5.393 1.00 77.38 116 ASP A C 1
ATOM 955 O O . ASP A 1 116 ? 5.339 6.747 -6.621 1.00 77.38 116 ASP A O 1
ATOM 959 N N . SER A 1 117 ? 6.444 6.974 -4.688 1.00 81.12 117 SER A N 1
ATOM 960 C CA . SER A 1 117 ? 7.740 7.290 -5.302 1.00 81.12 117 SER A CA 1
ATOM 961 C C . SER A 1 117 ? 8.293 6.123 -6.123 1.00 81.12 117 SER A C 1
ATOM 963 O O . SER A 1 117 ? 8.806 6.349 -7.217 1.00 81.12 117 SER A O 1
ATOM 965 N N . ILE A 1 118 ? 8.142 4.879 -5.652 1.00 85.69 118 ILE A N 1
ATOM 966 C CA . ILE A 1 118 ? 8.505 3.672 -6.416 1.00 85.69 118 ILE A CA 1
ATOM 967 C C . ILE A 1 118 ? 7.679 3.595 -7.706 1.00 85.69 118 ILE A C 1
ATOM 969 O O . ILE A 1 118 ? 8.242 3.379 -8.777 1.00 85.69 118 ILE A O 1
ATOM 973 N N . CYS A 1 119 ? 6.365 3.829 -7.623 1.00 85.06 119 CYS A N 1
ATOM 974 C CA . CYS A 1 119 ? 5.488 3.835 -8.796 1.00 85.06 119 CYS A CA 1
ATOM 975 C C . CYS A 1 119 ? 5.850 4.968 -9.773 1.00 85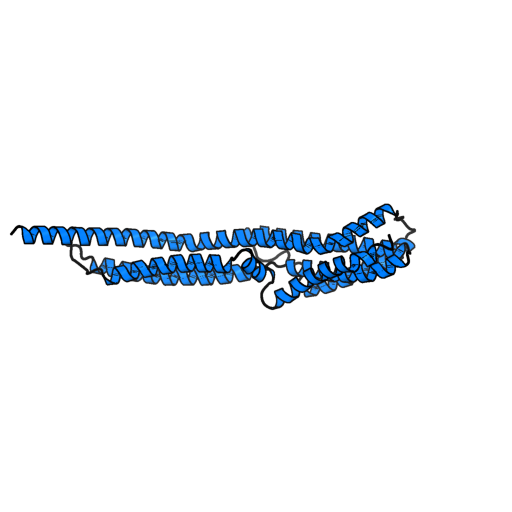.06 119 CYS A C 1
ATOM 977 O O . CYS A 1 119 ? 5.874 4.745 -10.979 1.00 85.06 119 CYS A O 1
ATOM 979 N N . ILE A 1 120 ? 6.202 6.162 -9.279 1.00 85.69 120 ILE A N 1
ATOM 980 C CA . ILE A 1 120 ? 6.685 7.278 -10.115 1.00 85.69 120 ILE A CA 1
ATOM 981 C C . ILE A 1 120 ? 7.944 6.868 -10.873 1.00 85.69 120 ILE A C 1
ATOM 983 O O . ILE A 1 120 ? 8.000 7.029 -12.092 1.00 85.69 120 ILE A O 1
ATOM 987 N N . ILE A 1 121 ? 8.933 6.321 -10.163 1.00 89.19 121 ILE A N 1
ATOM 988 C CA . ILE A 1 121 ? 10.214 5.918 -10.749 1.00 89.19 121 ILE A CA 1
ATOM 989 C C . ILE A 1 121 ? 9.996 4.849 -11.821 1.00 89.19 121 ILE A C 1
ATOM 991 O O . ILE A 1 121 ? 10.487 4.999 -12.935 1.00 89.19 121 ILE A O 1
ATOM 995 N N . LEU A 1 122 ? 9.215 3.807 -11.527 1.00 91.44 122 LEU A N 1
ATOM 996 C CA . LEU A 1 122 ? 8.951 2.715 -12.468 1.00 91.44 122 LEU A CA 1
ATOM 997 C C . LEU A 1 122 ? 8.069 3.141 -13.651 1.00 91.44 122 LEU A C 1
ATOM 999 O O . LEU A 1 122 ? 8.292 2.702 -14.781 1.00 91.44 122 LEU A O 1
ATOM 1003 N N . GLY A 1 123 ? 7.095 4.024 -13.420 1.00 89.88 123 GLY A N 1
ATOM 1004 C CA . GLY A 1 123 ? 6.249 4.589 -14.469 1.00 89.88 123 GLY A CA 1
ATOM 1005 C C . GLY A 1 123 ? 7.045 5.457 -15.444 1.00 89.88 123 GLY A C 1
ATOM 1006 O O . GLY A 1 123 ? 6.946 5.270 -16.656 1.00 89.88 123 GLY A O 1
ATOM 1007 N N . LEU A 1 124 ? 7.889 6.356 -14.928 1.00 90.19 124 LEU A N 1
ATOM 1008 C CA . LEU A 1 124 ? 8.785 7.180 -15.746 1.00 90.19 124 LEU A CA 1
ATOM 1009 C C . LEU A 1 124 ? 9.864 6.343 -16.436 1.00 90.19 124 LEU A C 1
ATOM 1011 O O . LEU A 1 124 ? 10.142 6.563 -17.611 1.00 90.19 124 LEU A O 1
ATOM 1015 N N . TYR A 1 125 ? 10.420 5.346 -15.746 1.00 92.44 125 TYR A N 1
ATOM 1016 C CA . TYR A 1 125 ? 11.351 4.390 -16.338 1.00 92.44 125 TYR A CA 1
ATOM 1017 C C . TYR A 1 125 ? 10.733 3.675 -17.546 1.00 92.44 125 TYR A C 1
ATOM 1019 O O . TYR A 1 125 ? 11.376 3.596 -18.584 1.00 92.44 125 TYR A O 1
ATOM 1027 N N . SER A 1 126 ? 9.467 3.254 -17.463 1.00 90.62 126 SER A N 1
ATOM 1028 C CA . SER A 1 126 ? 8.762 2.615 -18.587 1.00 90.62 126 SER A CA 1
ATOM 1029 C C . SER A 1 126 ? 8.628 3.555 -19.798 1.00 90.62 126 SER A C 1
ATOM 1031 O O . SER A 1 126 ? 8.747 3.134 -20.948 1.00 90.62 126 SER A O 1
ATOM 1033 N N . LEU A 1 127 ? 8.422 4.857 -19.563 1.00 89.19 127 LEU A N 1
ATOM 1034 C CA . LEU A 1 127 ? 8.422 5.862 -20.633 1.00 89.19 127 LEU A CA 1
ATOM 1035 C C . LEU A 1 127 ? 9.816 6.028 -21.249 1.00 89.19 127 LEU A C 1
ATOM 1037 O O . LEU A 1 127 ? 9.951 6.112 -22.470 1.00 89.19 127 LEU A O 1
ATOM 1041 N N . PHE A 1 128 ? 10.859 6.050 -20.419 1.00 90.19 128 PHE A N 1
ATOM 1042 C CA . PHE A 1 128 ? 12.239 6.123 -20.892 1.00 90.19 128 PHE A CA 1
ATOM 1043 C C . PHE A 1 128 ? 12.652 4.865 -21.653 1.00 90.19 128 PHE A C 1
ATOM 1045 O O . PHE A 1 128 ? 13.325 4.978 -22.672 1.00 90.19 128 PHE A O 1
ATOM 1052 N N . GLU A 1 129 ? 12.211 3.687 -21.223 1.00 87.88 129 GLU A N 1
ATOM 1053 C CA . GLU A 1 129 ? 12.418 2.421 -21.922 1.00 87.88 129 GLU A CA 1
ATOM 1054 C C . GLU A 1 129 ? 11.790 2.451 -23.321 1.00 87.88 129 GLU A C 1
ATOM 1056 O O . GLU A 1 129 ? 12.456 2.089 -24.291 1.00 87.88 129 GLU A O 1
ATOM 1061 N N . LEU A 1 130 ? 10.563 2.971 -23.465 1.00 86.25 130 LEU A N 1
ATOM 1062 C CA . LEU A 1 130 ? 9.936 3.160 -24.780 1.00 86.25 130 LEU A CA 1
ATOM 1063 C C . LEU A 1 130 ? 10.768 4.079 -25.681 1.00 86.25 130 LEU A C 1
ATOM 1065 O O . LEU A 1 130 ? 10.999 3.746 -26.843 1.00 86.25 130 LEU A O 1
ATOM 1069 N N . ILE A 1 131 ? 11.261 5.203 -25.157 1.00 85.50 131 ILE A N 1
ATOM 1070 C CA . ILE A 1 131 ? 12.111 6.132 -25.917 1.00 85.50 131 ILE A CA 1
ATOM 1071 C C . ILE A 1 131 ? 13.430 5.451 -26.315 1.00 85.50 131 ILE A C 1
ATOM 1073 O O . ILE A 1 131 ? 13.817 5.477 -27.483 1.00 85.50 131 ILE A O 1
ATOM 1077 N N . MET A 1 132 ? 14.100 4.793 -25.367 1.00 81.94 132 MET A N 1
ATOM 1078 C CA . MET A 1 132 ? 15.367 4.096 -25.594 1.00 81.94 132 MET A CA 1
ATOM 1079 C C . MET A 1 132 ? 15.224 2.929 -26.569 1.00 81.94 132 MET A C 1
ATOM 1081 O O . MET A 1 132 ? 16.140 2.692 -27.352 1.00 81.94 132 MET A O 1
ATOM 1085 N N . SER A 1 133 ? 14.075 2.249 -26.604 1.00 77.69 133 SER A N 1
ATOM 1086 C CA . SER A 1 133 ? 13.817 1.154 -27.547 1.00 77.69 133 SER A CA 1
ATOM 1087 C C . SER A 1 133 ? 13.968 1.584 -29.013 1.00 77.69 133 SER A C 1
ATOM 1089 O O . SER A 1 133 ? 14.491 0.827 -29.834 1.00 77.69 133 SER A O 1
ATOM 1091 N N . VAL A 1 134 ? 13.602 2.832 -29.335 1.00 78.19 134 VAL A N 1
ATOM 1092 C CA . VAL A 1 134 ? 13.770 3.415 -30.674 1.00 78.19 134 VAL A CA 1
ATOM 1093 C C . VAL A 1 134 ? 15.252 3.590 -31.008 1.00 78.19 134 VAL A C 1
ATOM 1095 O O . VAL A 1 134 ? 15.673 3.282 -32.121 1.00 78.19 134 VAL A O 1
ATOM 1098 N N . PHE A 1 135 ? 16.063 4.033 -30.046 1.00 78.00 135 PHE A N 1
ATOM 1099 C CA . PHE A 1 135 ? 17.501 4.246 -30.237 1.00 78.00 135 PHE A CA 1
ATOM 1100 C C . PHE A 1 135 ? 18.296 2.940 -30.254 1.00 78.00 135 PHE A C 1
ATOM 1102 O O . PHE A 1 135 ? 19.189 2.775 -31.084 1.00 78.00 135 PHE A O 1
ATOM 1109 N N . ILE A 1 136 ? 17.926 1.965 -29.420 1.00 74.25 136 ILE A N 1
ATOM 1110 C CA . ILE A 1 136 ? 18.476 0.602 -29.470 1.00 74.25 136 ILE A CA 1
ATOM 1111 C C . ILE A 1 136 ? 18.218 -0.011 -30.849 1.00 74.25 136 ILE A C 1
ATOM 1113 O O . ILE A 1 136 ? 19.066 -0.746 -31.357 1.00 74.25 136 ILE A O 1
ATOM 1117 N N . LYS A 1 137 ? 17.109 0.356 -31.515 1.00 71.62 137 LYS A N 1
ATOM 1118 C CA . LYS A 1 137 ? 16.837 -0.086 -32.886 1.00 71.62 137 LYS A CA 1
ATOM 1119 C C . LYS A 1 137 ? 17.847 0.411 -33.921 1.00 71.62 137 LYS A C 1
ATOM 1121 O O . LYS A 1 137 ? 17.962 -0.162 -34.994 1.00 71.62 137 LYS A O 1
ATOM 1126 N N . ILE A 1 138 ? 18.624 1.437 -33.612 1.00 73.88 138 ILE A N 1
ATOM 1127 C CA . ILE A 1 138 ? 19.682 1.932 -34.497 1.00 73.88 138 ILE A CA 1
ATOM 1128 C C . ILE A 1 138 ? 20.936 1.037 -34.395 1.00 73.88 138 ILE A C 1
ATOM 1130 O O . ILE A 1 138 ? 21.791 1.073 -35.274 1.00 73.88 138 ILE A O 1
ATOM 1134 N N . GLY A 1 139 ? 21.035 0.188 -33.363 1.00 67.75 139 GLY A N 1
ATOM 1135 C CA . GLY A 1 139 ? 22.075 -0.838 -33.246 1.00 67.75 139 GLY A CA 1
ATOM 1136 C C . GLY A 1 139 ? 23.466 -0.312 -32.885 1.00 67.75 139 GLY A C 1
ATOM 1137 O O . GLY A 1 139 ? 24.441 -1.039 -33.048 1.00 67.75 139 GLY A O 1
ATOM 1138 N N . LYS A 1 140 ? 23.583 0.932 -32.400 1.00 77.75 140 LYS A N 1
ATOM 1139 C CA . LYS A 1 140 ? 24.853 1.457 -31.877 1.00 77.75 140 LYS A CA 1
ATOM 1140 C C . LYS A 1 140 ? 25.078 0.992 -30.440 1.00 77.75 140 LYS A C 1
ATOM 1142 O O . LYS A 1 140 ? 24.171 1.087 -29.613 1.00 77.75 140 LYS A O 1
ATOM 1147 N N . GLU A 1 141 ? 26.302 0.561 -30.148 1.00 77.00 141 GLU A N 1
ATOM 1148 C CA . GLU A 1 141 ? 26.712 0.063 -28.827 1.00 77.00 141 GLU A CA 1
ATOM 1149 C C . GLU A 1 141 ? 26.466 1.086 -27.707 1.00 77.00 141 GLU A C 1
ATOM 1151 O O . GLU A 1 141 ? 25.998 0.717 -26.631 1.00 77.00 141 GLU A O 1
ATOM 1156 N N . ASP A 1 142 ? 26.662 2.379 -27.985 1.00 81.81 142 ASP A N 1
ATOM 1157 C CA . ASP A 1 142 ? 26.450 3.457 -27.010 1.00 81.81 142 ASP A CA 1
ATOM 1158 C C . ASP A 1 142 ? 25.015 3.508 -26.471 1.00 81.81 142 ASP A C 1
ATOM 1160 O O . ASP A 1 142 ? 24.805 3.696 -25.273 1.00 81.81 142 ASP A O 1
ATOM 11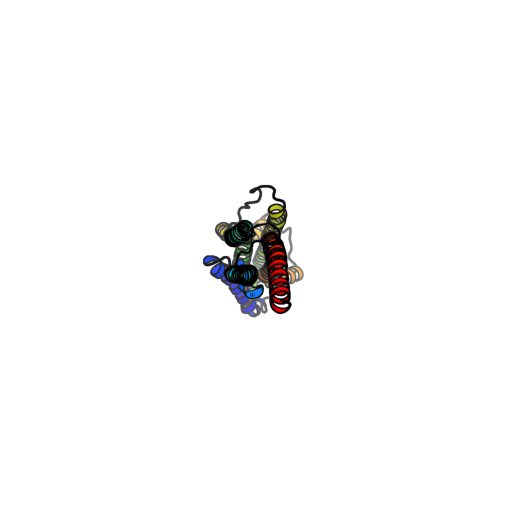64 N N . TYR A 1 143 ? 24.010 3.285 -27.325 1.00 82.62 143 TYR A N 1
ATOM 1165 C CA . TYR A 1 143 ? 22.605 3.305 -26.903 1.00 82.62 143 TYR A CA 1
ATOM 1166 C C . TYR A 1 143 ? 22.247 2.095 -26.040 1.00 82.62 143 TYR A C 1
ATOM 1168 O O . TYR A 1 143 ? 21.460 2.211 -25.098 1.00 82.62 143 TYR A O 1
ATOM 1176 N N . ILE A 1 144 ? 22.849 0.940 -26.333 1.00 80.19 144 ILE A N 1
ATOM 1177 C CA . ILE A 1 144 ? 22.694 -0.269 -25.519 1.00 80.19 144 ILE A CA 1
ATOM 1178 C C . ILE A 1 144 ? 23.320 -0.032 -24.143 1.00 80.19 144 ILE A C 1
ATOM 1180 O O . ILE A 1 144 ? 22.701 -0.339 -23.122 1.00 80.19 144 ILE A O 1
ATOM 1184 N N . LEU A 1 145 ? 24.505 0.580 -24.100 1.00 84.12 145 LEU A N 1
ATOM 1185 C CA . LEU A 1 145 ? 25.186 0.911 -22.854 1.00 84.12 145 LEU A CA 1
ATOM 1186 C C . LEU A 1 145 ? 24.379 1.908 -22.011 1.00 84.12 145 LEU A C 1
ATOM 1188 O O . LEU A 1 145 ? 24.186 1.672 -20.819 1.00 84.12 145 LEU A O 1
ATOM 1192 N N . SER A 1 146 ? 23.825 2.960 -22.623 1.00 87.75 146 SER A N 1
ATOM 1193 C CA . SER A 1 146 ? 22.920 3.884 -21.930 1.00 87.75 146 SER A CA 1
ATOM 1194 C C . SER A 1 146 ? 21.709 3.181 -21.328 1.00 87.75 146 SER A C 1
ATOM 1196 O O . SER A 1 146 ? 21.352 3.443 -20.180 1.00 87.75 146 SER A O 1
ATOM 1198 N N . PHE A 1 147 ? 21.076 2.273 -22.073 1.00 86.62 147 PHE A N 1
ATOM 1199 C CA . PHE A 1 147 ? 19.930 1.520 -21.568 1.00 86.62 147 PHE A CA 1
ATOM 1200 C C . PHE A 1 147 ? 20.298 0.660 -20.352 1.00 86.62 147 PHE A C 1
ATOM 1202 O O . PHE A 1 147 ? 19.586 0.646 -19.351 1.00 86.62 147 PHE A O 1
ATOM 1209 N N . CYS A 1 148 ? 21.456 0.004 -20.380 1.00 86.38 148 CYS A N 1
ATOM 1210 C CA . CYS A 1 148 ? 21.915 -0.810 -19.255 1.00 86.38 148 CYS A CA 1
ATOM 1211 C C . CYS A 1 148 ? 22.188 0.026 -18.010 1.00 86.38 148 CYS A C 1
ATOM 1213 O O . CYS A 1 148 ? 21.775 -0.352 -16.912 1.00 86.38 148 CYS A O 1
ATOM 1215 N N . THR A 1 149 ? 22.835 1.176 -18.189 1.00 88.56 149 THR A N 1
ATOM 1216 C CA . THR A 1 149 ? 23.078 2.130 -17.109 1.00 88.56 149 THR A CA 1
ATOM 1217 C C . THR A 1 149 ? 21.764 2.611 -16.501 1.00 88.56 149 THR A C 1
ATOM 1219 O O . THR A 1 149 ? 21.633 2.627 -15.277 1.00 88.56 149 THR A O 1
ATOM 1222 N N . LEU A 1 150 ? 20.757 2.912 -17.326 1.00 91.06 150 LEU A N 1
ATOM 1223 C CA . LEU A 1 150 ? 19.425 3.280 -16.847 1.00 91.06 150 LEU A CA 1
ATOM 1224 C C . LEU A 1 150 ? 18.792 2.164 -15.999 1.00 91.06 150 LEU A C 1
ATOM 1226 O O . LEU A 1 150 ? 18.257 2.446 -14.925 1.00 91.06 150 LEU A O 1
ATOM 1230 N N . ASN A 1 151 ? 18.891 0.903 -16.432 1.00 90.25 151 ASN A N 1
ATOM 1231 C CA . ASN A 1 151 ? 18.343 -0.243 -15.696 1.00 90.25 151 ASN A CA 1
ATOM 1232 C C . ASN A 1 151 ? 19.013 -0.391 -14.327 1.00 90.25 151 ASN A C 1
ATOM 1234 O O . ASN A 1 151 ? 18.326 -0.534 -13.317 1.00 90.25 151 ASN A O 1
ATOM 1238 N N . ILE A 1 152 ? 20.346 -0.311 -14.278 1.00 89.81 152 ILE A N 1
ATOM 1239 C CA . ILE A 1 152 ? 21.118 -0.433 -13.034 1.00 89.81 152 ILE A CA 1
ATOM 1240 C C . ILE A 1 152 ? 20.758 0.694 -12.063 1.00 89.81 152 ILE A C 1
ATOM 1242 O O . ILE A 1 152 ? 20.450 0.428 -10.902 1.00 89.81 152 ILE A O 1
ATOM 1246 N N . ILE A 1 153 ? 20.750 1.945 -12.535 1.00 90.88 153 ILE A N 1
ATOM 1247 C CA . ILE A 1 153 ? 20.411 3.104 -11.701 1.00 90.88 153 ILE A CA 1
ATOM 1248 C C . ILE A 1 153 ? 18.982 2.973 -11.154 1.00 90.88 153 ILE A C 1
ATOM 1250 O O . ILE A 1 153 ? 18.748 3.204 -9.967 1.00 90.88 153 ILE A O 1
ATOM 1254 N N . THR A 1 154 ? 18.035 2.547 -11.991 1.00 91.19 154 THR A N 1
ATOM 1255 C CA . THR A 1 154 ? 16.633 2.369 -11.586 1.00 91.19 154 THR A CA 1
ATOM 1256 C C . THR A 1 154 ? 16.490 1.271 -10.534 1.00 91.19 154 THR A C 1
ATOM 1258 O O . THR A 1 154 ? 15.836 1.489 -9.515 1.00 91.19 154 THR A O 1
ATOM 1261 N N . ILE A 1 155 ? 17.149 0.121 -10.720 1.00 91.25 155 ILE A N 1
ATOM 1262 C CA . ILE A 1 155 ? 17.167 -0.971 -9.732 1.00 91.25 155 ILE A CA 1
ATOM 1263 C C . ILE A 1 155 ? 17.721 -0.482 -8.394 1.00 91.25 155 ILE A C 1
ATOM 1265 O O . ILE A 1 155 ? 17.128 -0.768 -7.352 1.00 91.25 155 ILE A O 1
ATOM 1269 N N . LEU A 1 156 ? 18.825 0.271 -8.406 1.00 90.56 156 LEU A N 1
ATOM 1270 C CA . LEU A 1 156 ? 19.421 0.821 -7.189 1.00 90.56 156 LEU A CA 1
ATOM 1271 C C . LEU A 1 156 ? 18.439 1.741 -6.458 1.00 90.56 156 LEU A C 1
ATOM 1273 O O . LEU A 1 156 ? 18.220 1.563 -5.261 1.00 90.56 156 LEU A O 1
ATOM 1277 N N . PHE A 1 157 ? 17.795 2.672 -7.166 1.00 87.38 157 PHE A N 1
ATOM 1278 C CA . PHE A 1 157 ? 16.829 3.580 -6.547 1.00 87.38 157 PHE A CA 1
ATOM 1279 C C . PHE A 1 157 ? 15.601 2.857 -5.997 1.00 87.38 157 PHE A C 1
ATOM 1281 O O . PHE A 1 157 ? 15.223 3.100 -4.852 1.00 87.38 157 PHE A O 1
ATOM 1288 N N . VAL A 1 158 ? 15.010 1.937 -6.764 1.00 88.19 158 VAL A N 1
ATOM 1289 C CA . VAL A 1 158 ? 13.863 1.139 -6.303 1.00 88.19 158 VAL A CA 1
ATOM 1290 C C . VAL A 1 158 ? 14.246 0.328 -5.067 1.00 88.19 158 VAL A C 1
ATOM 1292 O O . VAL A 1 158 ? 13.508 0.329 -4.085 1.00 88.19 158 VAL A O 1
ATOM 1295 N N . THR A 1 159 ? 15.427 -0.294 -5.063 1.00 88.12 159 THR A N 1
ATOM 1296 C CA . THR A 1 159 ? 15.923 -1.067 -3.916 1.00 88.12 159 THR A CA 1
ATOM 1297 C C . THR A 1 159 ? 16.115 -0.183 -2.684 1.00 88.12 159 THR A C 1
ATOM 1299 O O . THR A 1 159 ? 15.678 -0.555 -1.597 1.00 88.12 159 THR A O 1
ATOM 1302 N N . ILE A 1 160 ? 16.696 1.012 -2.838 1.00 85.38 160 ILE A N 1
ATOM 1303 C CA . ILE A 1 160 ? 16.835 1.986 -1.744 1.00 85.38 160 ILE A CA 1
ATOM 1304 C C . ILE A 1 160 ? 15.460 2.377 -1.196 1.00 85.38 160 ILE A C 1
ATOM 1306 O O . ILE A 1 160 ? 15.282 2.401 0.020 1.00 85.38 160 ILE A O 1
ATOM 1310 N N . CYS A 1 161 ? 14.478 2.643 -2.061 1.00 82.00 161 CYS A N 1
ATOM 1311 C CA . CYS A 1 161 ? 13.119 2.967 -1.632 1.00 82.00 161 CYS A CA 1
ATOM 1312 C C . CYS A 1 161 ? 12.450 1.800 -0.893 1.00 82.00 161 CYS A C 1
ATOM 1314 O O . CYS A 1 161 ? 11.830 2.027 0.140 1.00 82.00 161 CYS A O 1
ATOM 1316 N N . VAL A 1 162 ? 12.610 0.559 -1.363 1.00 83.81 162 VAL A N 1
ATOM 1317 C CA . VAL A 1 162 ? 12.078 -0.639 -0.688 1.00 83.81 162 VAL A CA 1
ATOM 1318 C C . VAL A 1 162 ? 12.733 -0.841 0.676 1.00 83.81 162 VAL A C 1
ATOM 1320 O O . VAL A 1 162 ? 12.034 -1.092 1.656 1.00 83.81 162 VAL A O 1
ATOM 1323 N N . ILE A 1 163 ? 14.057 -0.693 0.772 1.00 83.69 163 ILE A N 1
ATOM 1324 C CA . ILE A 1 163 ? 14.782 -0.786 2.045 1.00 83.69 163 ILE A CA 1
ATOM 1325 C C . ILE A 1 163 ? 14.340 0.335 2.987 1.00 83.69 163 ILE A C 1
ATOM 1327 O O . ILE A 1 163 ? 14.064 0.073 4.153 1.00 83.69 163 ILE A O 1
ATOM 1331 N N . ALA A 1 164 ? 14.225 1.572 2.501 1.00 77.94 164 ALA A N 1
ATOM 1332 C CA . ALA A 1 164 ? 13.768 2.704 3.300 1.00 77.94 164 ALA A CA 1
ATOM 1333 C C . ALA A 1 164 ? 12.325 2.514 3.786 1.00 77.94 164 ALA A C 1
ATOM 1335 O O . ALA A 1 164 ? 12.028 2.829 4.937 1.00 77.94 164 ALA A O 1
ATOM 1336 N N . GLU A 1 165 ? 11.440 1.972 2.949 1.00 76.19 165 GLU A N 1
ATOM 1337 C CA . GLU A 1 165 ? 10.073 1.619 3.331 1.00 76.19 165 GLU A CA 1
ATOM 1338 C C . GLU A 1 165 ? 10.078 0.494 4.376 1.00 76.19 165 GLU A C 1
ATOM 1340 O O . GLU A 1 165 ? 9.397 0.610 5.388 1.00 76.19 165 GLU A O 1
ATOM 1345 N N . GLY A 1 166 ? 10.908 -0.539 4.206 1.00 76.25 166 GLY A N 1
ATOM 1346 C CA . GLY A 1 166 ? 11.079 -1.623 5.176 1.00 76.25 166 GLY A CA 1
ATOM 1347 C C . GLY A 1 166 ? 11.646 -1.154 6.521 1.00 76.25 166 GLY A C 1
ATOM 1348 O O . GLY A 1 166 ? 11.161 -1.565 7.573 1.00 76.25 166 GLY A O 1
ATOM 1349 N N . ILE A 1 167 ? 12.628 -0.249 6.509 1.00 74.19 167 ILE A N 1
ATOM 1350 C CA . ILE A 1 167 ? 13.203 0.372 7.710 1.00 74.19 167 ILE A CA 1
ATOM 1351 C C . ILE A 1 167 ? 12.169 1.259 8.390 1.00 74.19 167 ILE A C 1
ATOM 1353 O O . ILE A 1 167 ? 12.011 1.163 9.602 1.00 74.19 167 ILE A O 1
ATOM 1357 N N . ASN A 1 168 ? 11.443 2.096 7.642 1.00 68.31 168 ASN A N 1
ATOM 1358 C CA . ASN A 1 168 ? 10.351 2.881 8.214 1.00 68.31 168 ASN A CA 1
ATOM 1359 C C . ASN A 1 168 ? 9.304 1.955 8.818 1.00 68.31 168 ASN A C 1
ATOM 1361 O O . ASN A 1 168 ? 8.925 2.142 9.963 1.00 68.31 168 ASN A O 1
ATOM 1365 N N . TYR A 1 169 ? 8.922 0.900 8.111 1.00 67.56 169 TYR A N 1
ATOM 1366 C CA . TYR A 1 169 ? 8.000 -0.106 8.608 1.00 67.56 169 TYR A CA 1
ATOM 1367 C C . TYR A 1 169 ? 8.517 -0.841 9.860 1.00 67.56 169 TYR A C 1
ATOM 1369 O O . TYR A 1 169 ? 7.726 -1.210 10.718 1.00 67.56 169 TYR A O 1
ATOM 1377 N N . PHE A 1 170 ? 9.824 -1.051 10.028 1.00 63.62 170 PHE A N 1
ATOM 1378 C CA . PHE A 1 170 ? 10.372 -1.721 11.214 1.00 63.62 170 PHE A CA 1
ATOM 1379 C C . PHE A 1 170 ? 10.585 -0.759 12.398 1.00 63.62 170 PHE A C 1
ATOM 1381 O O . PHE A 1 170 ? 10.205 -1.059 13.529 1.00 63.62 170 PHE A O 1
ATOM 1388 N N . LEU A 1 171 ? 11.149 0.424 12.141 1.00 58.81 171 LEU A N 1
ATOM 1389 C CA . LEU A 1 171 ? 11.456 1.441 13.150 1.00 58.81 171 LEU A CA 1
ATOM 1390 C C . LEU A 1 171 ? 10.206 2.151 13.670 1.00 58.81 171 LEU A C 1
ATOM 1392 O O . LEU A 1 171 ? 10.111 2.405 14.870 1.00 58.81 171 LEU A O 1
ATOM 1396 N N . PHE A 1 172 ? 9.226 2.414 12.802 1.00 55.09 172 PHE A N 1
ATOM 1397 C CA . PHE A 1 172 ? 7.967 3.058 13.179 1.00 55.09 172 PHE A CA 1
ATOM 1398 C C . PHE A 1 172 ? 7.212 2.253 14.250 1.00 55.09 172 PHE A C 1
ATOM 1400 O O . PHE A 1 172 ? 6.632 2.816 15.176 1.00 55.09 172 PHE A O 1
ATOM 1407 N N . PHE A 1 173 ? 7.302 0.922 14.199 1.00 52.94 173 PHE A N 1
ATOM 1408 C CA . PHE A 1 173 ? 6.678 0.043 15.188 1.00 52.94 173 PHE A CA 1
ATOM 1409 C C . PHE A 1 173 ? 7.492 -0.120 16.482 1.00 52.94 173 PHE A C 1
ATOM 1411 O O . PHE A 1 173 ? 6.938 -0.557 17.488 1.00 52.94 173 PHE A O 1
ATOM 1418 N N . SER A 1 174 ? 8.765 0.290 16.525 1.00 51.12 174 SER A N 1
ATOM 1419 C CA . SER A 1 174 ? 9.586 0.204 17.741 1.00 51.12 174 SER A CA 1
ATOM 1420 C C . SER A 1 174 ? 9.322 1.340 18.752 1.00 51.12 174 SER A C 1
ATOM 1422 O O . SER A 1 174 ? 10.101 1.497 19.694 1.00 51.12 174 SER A O 1
ATOM 1424 N N . ARG A 1 175 ? 8.259 2.152 18.575 1.00 53.03 175 ARG A N 1
ATOM 1425 C CA . ARG A 1 175 ? 7.915 3.355 19.380 1.00 53.03 175 ARG A CA 1
ATOM 1426 C C . ARG A 1 175 ? 9.049 4.385 19.524 1.00 53.03 175 ARG A C 1
ATOM 1428 O O . ARG A 1 175 ? 8.931 5.327 20.306 1.00 53.03 175 ARG A O 1
ATOM 1435 N N . ARG A 1 176 ? 10.154 4.233 18.790 1.00 39.69 176 ARG A N 1
ATOM 1436 C CA . ARG A 1 176 ? 11.365 5.034 18.965 1.00 39.69 176 ARG A CA 1
ATOM 1437 C C . ARG A 1 176 ? 11.498 6.026 17.817 1.00 39.69 176 ARG A C 1
ATOM 1439 O O . ARG A 1 176 ? 11.989 5.688 16.751 1.00 39.69 176 ARG A O 1
ATOM 1446 N N . SER A 1 177 ? 11.111 7.257 18.140 1.00 41.69 177 SER A N 1
ATOM 1447 C CA . SER A 1 177 ? 11.401 8.507 17.438 1.00 41.69 177 SER A CA 1
ATOM 1448 C C . SER A 1 177 ? 10.733 8.716 16.070 1.00 41.69 177 SER A C 1
ATOM 1450 O O . SER A 1 177 ? 10.811 7.862 15.188 1.00 41.69 177 SER A O 1
ATOM 1452 N N . PRO A 1 178 ? 10.163 9.910 15.820 1.00 47.06 178 PRO A N 1
ATOM 1453 C CA . PRO A 1 178 ? 10.097 10.415 14.461 1.00 47.06 178 PRO A CA 1
ATOM 1454 C C . PRO A 1 178 ? 11.533 10.707 13.997 1.00 47.06 178 PRO A C 1
ATOM 1456 O O . PRO A 1 178 ? 12.372 11.101 14.804 1.00 47.06 178 PRO A O 1
ATOM 1459 N N . MET A 1 179 ? 11.790 10.596 12.692 1.00 55.50 179 MET A N 1
ATOM 1460 C CA . MET A 1 179 ? 12.962 11.182 12.020 1.00 55.50 179 MET A CA 1
ATOM 1461 C C . MET A 1 179 ? 14.284 10.397 12.145 1.00 55.50 179 MET A C 1
ATOM 1463 O O . MET A 1 179 ? 14.887 10.394 13.203 1.00 55.50 179 MET A O 1
ATOM 1467 N N . VAL A 1 180 ? 14.761 9.825 11.024 1.00 43.41 180 VAL A N 1
ATOM 1468 C CA . VAL A 1 180 ? 16.165 9.949 10.538 1.00 43.41 180 VAL A CA 1
ATOM 1469 C C . VAL A 1 180 ? 16.211 9.733 9.014 1.00 43.41 180 VAL A C 1
ATOM 1471 O O . VAL A 1 180 ? 16.887 10.473 8.312 1.00 43.41 180 VAL A O 1
ATOM 1474 N N . LEU A 1 181 ? 15.419 8.808 8.456 1.00 45.47 181 LEU A N 1
ATOM 1475 C CA . LEU A 1 181 ? 15.271 8.643 7.001 1.00 45.47 181 LEU A CA 1
ATOM 1476 C C . LEU A 1 181 ? 13.949 9.248 6.500 1.00 45.47 181 LEU A C 1
ATOM 1478 O O . LEU A 1 181 ? 13.124 8.559 5.902 1.00 45.47 181 LEU A O 1
ATOM 1482 N N . ASN A 1 182 ? 13.748 10.555 6.700 1.00 47.34 182 ASN A N 1
ATOM 1483 C CA . ASN A 1 182 ? 12.962 11.330 5.730 1.00 47.34 182 ASN A CA 1
ATOM 1484 C C . ASN A 1 182 ? 13.878 11.518 4.520 1.00 47.34 182 ASN A C 1
ATOM 1486 O O . ASN A 1 182 ? 14.470 12.577 4.318 1.00 47.34 182 ASN A O 1
ATOM 1490 N N . PHE A 1 183 ? 14.114 10.425 3.794 1.00 49.38 183 PHE A N 1
ATOM 1491 C CA . PHE A 1 183 ? 14.960 10.476 2.623 1.00 49.38 183 PHE A CA 1
ATOM 1492 C C . PHE A 1 183 ? 14.298 11.382 1.597 1.00 49.38 183 PHE A C 1
ATOM 1494 O O . PHE A 1 183 ? 13.075 11.501 1.522 1.00 49.38 183 PHE A O 1
ATOM 1501 N N . TYR A 1 184 ? 15.167 11.988 0.807 1.00 51.34 184 TYR A N 1
ATOM 1502 C CA . TYR A 1 184 ? 14.991 12.936 -0.284 1.00 51.34 184 TYR A CA 1
ATOM 1503 C C . TYR A 1 184 ? 13.996 12.519 -1.395 1.00 51.34 184 TYR A C 1
ATOM 1505 O O . TYR A 1 184 ? 14.071 13.052 -2.489 1.00 51.34 184 TYR A O 1
ATOM 1513 N N . MET A 1 185 ? 13.083 11.577 -1.155 1.00 52.84 185 MET A N 1
ATOM 1514 C CA . MET A 1 185 ? 12.236 10.867 -2.115 1.00 52.84 185 MET A CA 1
ATOM 1515 C C . MET A 1 185 ? 10.739 11.080 -1.830 1.00 52.84 185 MET A C 1
ATOM 1517 O O . MET A 1 185 ? 9.949 10.141 -1.898 1.00 52.84 185 MET A O 1
ATOM 1521 N N . GLN A 1 186 ? 10.317 12.304 -1.500 1.00 60.66 186 GLN A N 1
ATOM 1522 C CA . GLN A 1 186 ? 8.904 12.674 -1.679 1.00 60.66 186 GLN A CA 1
ATOM 1523 C C . GLN A 1 186 ? 8.584 12.691 -3.182 1.00 60.66 186 GLN A C 1
ATOM 1525 O O . GLN A 1 186 ? 9.474 12.980 -3.979 1.00 60.66 186 GLN A O 1
ATOM 1530 N N . GLY A 1 187 ? 7.339 12.411 -3.586 1.00 61.47 187 GLY A N 1
ATOM 1531 C CA . GLY A 1 187 ? 6.977 12.177 -4.996 1.00 61.47 187 GLY A CA 1
ATOM 1532 C C . GLY A 1 187 ? 7.489 13.229 -5.998 1.00 61.47 187 GLY A C 1
ATOM 1533 O O . GLY A 1 187 ? 7.884 12.882 -7.107 1.00 61.47 187 GLY A O 1
ATOM 1534 N N . LYS A 1 188 ? 7.608 14.502 -5.592 1.00 67.69 188 LYS A N 1
ATOM 1535 C CA . LYS A 1 188 ? 8.221 15.569 -6.413 1.00 67.69 188 LYS A CA 1
ATOM 1536 C C . LYS A 1 188 ? 9.703 15.319 -6.724 1.00 67.69 188 LYS A C 1
ATOM 1538 O O . LYS A 1 188 ? 10.144 15.520 -7.852 1.00 67.69 188 LYS A O 1
ATOM 1543 N N . ASN A 1 189 ? 10.460 14.836 -5.747 1.00 75.56 189 ASN A N 1
ATOM 1544 C CA . ASN A 1 189 ? 11.869 14.503 -5.914 1.00 75.56 189 ASN A CA 1
ATOM 1545 C C . ASN A 1 189 ? 12.050 13.185 -6.673 1.00 75.56 189 ASN A C 1
ATOM 1547 O O . ASN A 1 189 ? 13.031 13.044 -7.391 1.00 75.56 189 ASN A O 1
ATOM 1551 N N . ALA A 1 190 ? 11.100 12.247 -6.576 1.00 79.31 190 ALA A N 1
ATOM 1552 C CA . ALA A 1 190 ? 11.133 11.005 -7.350 1.00 79.31 190 ALA A CA 1
ATOM 1553 C C . ALA A 1 190 ? 11.090 11.278 -8.865 1.00 79.31 190 ALA A C 1
ATOM 1555 O O . ALA A 1 190 ? 11.841 10.664 -9.623 1.00 79.31 190 ALA A O 1
ATOM 1556 N N . VAL A 1 191 ? 10.284 12.257 -9.302 1.00 82.94 191 VAL A N 1
ATOM 1557 C CA . VAL A 1 191 ? 10.278 12.725 -10.700 1.00 82.94 191 VAL A CA 1
ATOM 1558 C C . VAL A 1 191 ? 11.637 13.311 -11.078 1.00 82.94 191 VAL A C 1
ATOM 1560 O O . VAL A 1 191 ? 12.220 12.906 -12.082 1.00 82.94 191 VAL A O 1
ATOM 1563 N N . PHE A 1 192 ? 12.169 14.224 -10.258 1.00 84.00 192 PHE A N 1
ATOM 1564 C CA . PHE A 1 192 ? 13.465 14.860 -10.513 1.00 84.00 192 PHE A CA 1
ATOM 1565 C C . PHE A 1 192 ? 14.596 13.831 -10.623 1.00 84.00 192 PHE A C 1
ATOM 1567 O O . PHE A 1 192 ? 15.380 13.866 -11.567 1.00 84.00 192 PHE A O 1
ATOM 1574 N N . ILE A 1 193 ? 14.640 12.869 -9.703 1.00 83.12 193 ILE A N 1
ATOM 1575 C CA . ILE A 1 193 ? 15.647 11.805 -9.669 1.00 83.12 193 ILE A CA 1
ATOM 1576 C C . ILE A 1 193 ? 15.506 10.873 -10.873 1.00 83.12 193 ILE A C 1
ATOM 1578 O O . ILE A 1 193 ? 16.515 10.490 -11.460 1.00 83.12 193 ILE A O 1
ATOM 1582 N N . SER A 1 194 ? 14.278 10.571 -11.299 1.00 85.94 194 SER A N 1
ATOM 1583 C CA . SER A 1 194 ? 14.039 9.782 -12.512 1.00 85.94 194 SER A CA 1
ATOM 1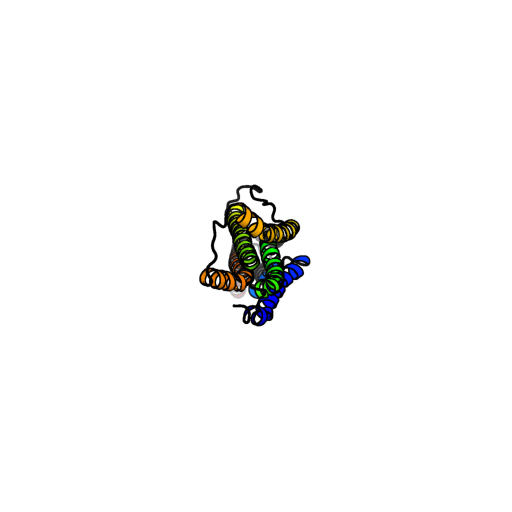584 C C . SER A 1 194 ? 14.578 10.502 -13.750 1.00 85.94 194 SER A C 1
ATOM 1586 O O . SER A 1 194 ? 15.335 9.919 -14.522 1.00 85.94 194 SER A O 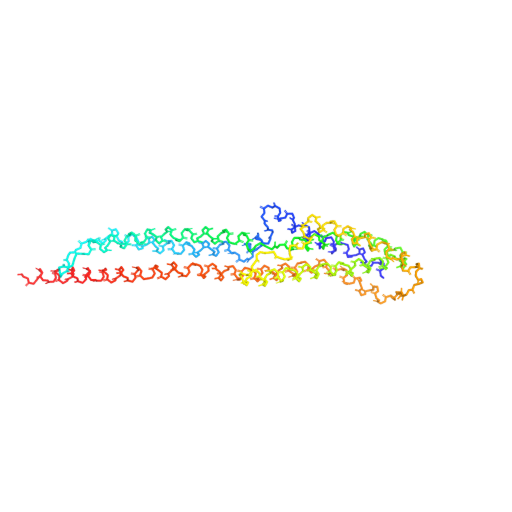1
ATOM 1588 N N . VAL A 1 195 ? 14.281 11.792 -13.920 1.00 88.00 195 VAL A N 1
ATOM 1589 C CA . VAL A 1 195 ? 14.812 12.585 -15.044 1.00 88.00 195 VAL A CA 1
ATOM 1590 C C . VAL A 1 195 ? 16.340 12.678 -14.986 1.00 88.00 195 VAL A C 1
ATOM 1592 O O . VAL A 1 195 ? 17.014 12.519 -16.003 1.00 88.00 195 VAL A O 1
ATOM 1595 N N . PHE A 1 196 ? 16.906 12.868 -13.795 1.00 87.50 196 PHE A N 1
ATOM 1596 C CA . PHE A 1 196 ? 18.353 12.900 -13.600 1.00 87.50 196 PHE A CA 1
ATOM 1597 C C . PHE A 1 196 ? 18.999 11.551 -13.948 1.00 87.50 196 PHE A C 1
ATOM 1599 O O . PHE A 1 196 ? 20.038 11.521 -14.599 1.00 87.50 196 PHE A O 1
ATOM 1606 N N . SER A 1 197 ? 18.362 10.425 -13.611 1.00 87.50 197 SER A N 1
ATOM 1607 C CA . SER A 1 197 ? 18.858 9.090 -13.974 1.00 87.50 197 SER A CA 1
ATOM 1608 C C . SER A 1 197 ? 18.963 8.891 -15.488 1.00 87.50 197 SER A C 1
ATOM 1610 O O . SER A 1 197 ? 19.954 8.332 -15.959 1.00 87.50 197 SER A O 1
ATOM 1612 N N . LEU A 1 198 ? 18.007 9.428 -16.258 1.00 89.38 198 LEU A N 1
ATOM 1613 C CA . LEU A 1 198 ? 18.066 9.421 -17.718 1.00 89.38 198 LEU A CA 1
ATOM 1614 C C . LEU A 1 198 ? 19.256 10.240 -18.227 1.00 89.38 198 LEU A C 1
ATOM 1616 O O . LEU A 1 198 ? 19.991 9.777 -19.096 1.00 89.38 198 LEU A O 1
ATOM 1620 N N . PHE A 1 199 ? 19.477 11.428 -17.663 1.00 89.50 199 PHE A N 1
ATOM 1621 C CA . PHE A 1 199 ? 20.606 12.282 -18.030 1.00 89.50 199 PHE A CA 1
ATOM 1622 C C . PHE A 1 199 ? 21.956 11.587 -17.784 1.00 89.50 199 PHE A C 1
ATOM 1624 O O . PHE A 1 199 ? 22.805 11.554 -18.675 1.00 89.50 199 PHE A O 1
ATOM 1631 N N . PHE A 1 200 ? 22.133 10.948 -16.622 1.00 87.94 200 PHE A N 1
ATOM 1632 C CA . PHE A 1 200 ? 23.340 10.163 -16.327 1.00 87.94 200 PHE A CA 1
ATOM 1633 C C . PHE A 1 200 ? 23.501 8.968 -17.264 1.00 87.94 200 PHE A C 1
ATOM 1635 O O . PHE A 1 200 ? 24.603 8.723 -17.753 1.00 87.94 200 PHE A O 1
ATOM 1642 N N . ALA A 1 201 ? 22.414 8.252 -17.553 1.00 88.38 201 ALA A N 1
ATOM 1643 C CA . ALA A 1 201 ? 22.432 7.129 -18.481 1.00 88.38 201 ALA A CA 1
ATOM 1644 C C . ALA A 1 201 ? 22.872 7.544 -19.896 1.00 88.38 201 ALA A C 1
ATOM 1646 O O . ALA A 1 201 ? 23.597 6.801 -20.555 1.00 88.38 201 ALA A O 1
ATOM 1647 N N . TRP A 1 202 ? 22.488 8.737 -20.354 1.00 87.50 202 TRP A N 1
ATOM 1648 C CA . TRP A 1 202 ? 22.892 9.278 -21.656 1.00 87.50 202 TRP A CA 1
ATOM 1649 C C . TRP A 1 202 ? 24.347 9.751 -21.704 1.00 87.50 202 TRP A C 1
ATOM 1651 O O . TRP A 1 202 ? 24.999 9.614 -22.734 1.00 87.50 202 TRP A O 1
ATOM 1661 N N . ILE A 1 203 ? 24.871 10.293 -20.605 1.00 87.88 203 ILE A N 1
ATOM 1662 C CA . ILE A 1 203 ? 26.258 10.781 -20.540 1.00 87.88 203 ILE A CA 1
ATOM 1663 C C . ILE A 1 203 ? 27.257 9.638 -20.340 1.00 87.88 203 ILE A C 1
ATOM 1665 O O . ILE A 1 203 ? 28.401 9.724 -20.789 1.00 87.88 203 ILE A O 1
ATOM 1669 N N . PHE A 1 204 ? 26.837 8.561 -19.674 1.00 86.31 204 PHE A N 1
ATOM 1670 C CA . PHE A 1 204 ? 27.717 7.464 -19.286 1.00 86.31 204 PHE A CA 1
ATOM 1671 C C . PHE A 1 204 ? 28.529 6.849 -20.445 1.00 86.31 204 PHE A C 1
ATOM 1673 O O . PHE A 1 204 ? 29.733 6.669 -20.257 1.00 86.31 204 PHE A O 1
ATOM 1680 N N . PRO A 1 205 ? 27.972 6.581 -21.645 1.00 83.81 205 PRO A N 1
ATOM 1681 C CA . PRO A 1 205 ? 28.768 6.072 -22.762 1.00 83.81 205 PRO A CA 1
ATOM 1682 C C . PRO A 1 205 ? 29.882 7.024 -23.202 1.00 83.81 205 PRO A C 1
ATOM 1684 O O . PRO A 1 205 ? 30.992 6.569 -23.459 1.00 83.81 205 PRO A O 1
ATOM 1687 N N . CYS A 1 206 ? 29.633 8.338 -23.213 1.00 83.62 206 CYS A N 1
ATOM 1688 C CA . CYS A 1 206 ? 30.650 9.335 -23.556 1.00 83.62 206 CYS A CA 1
ATOM 1689 C C . CYS A 1 206 ? 31.816 9.304 -22.557 1.00 83.62 206 CYS A C 1
ATOM 1691 O O . CYS A 1 206 ? 32.979 9.370 -22.948 1.00 83.62 206 CYS A O 1
ATOM 1693 N N . ILE A 1 207 ? 31.506 9.157 -21.263 1.00 82.88 207 ILE A N 1
ATOM 1694 C CA . ILE A 1 207 ? 32.512 8.983 -20.207 1.00 82.88 207 ILE A CA 1
ATOM 1695 C C . ILE A 1 207 ? 33.275 7.667 -20.416 1.00 82.88 207 ILE A C 1
ATOM 1697 O O . ILE A 1 207 ? 34.501 7.666 -20.390 1.00 82.88 207 ILE A O 1
ATOM 1701 N N . ASN A 1 208 ? 32.578 6.560 -20.680 1.00 80.81 208 ASN A N 1
ATOM 1702 C CA . ASN A 1 208 ? 33.198 5.252 -20.916 1.00 80.81 208 ASN A CA 1
ATOM 1703 C C . ASN A 1 208 ? 34.165 5.264 -22.118 1.00 80.81 208 ASN A C 1
ATOM 1705 O O . ASN A 1 208 ? 35.215 4.631 -22.065 1.00 80.81 208 ASN A O 1
ATOM 1709 N N . GLN A 1 209 ? 33.849 6.018 -23.176 1.00 76.38 209 GLN A N 1
ATOM 1710 C CA . GLN A 1 209 ? 34.736 6.199 -24.331 1.00 76.38 209 GLN A CA 1
ATOM 1711 C C . GLN A 1 209 ? 35.985 7.035 -23.996 1.00 76.38 209 GLN A C 1
ATOM 1713 O O . GLN A 1 209 ? 37.080 6.707 -24.454 1.00 76.38 209 GLN A O 1
ATOM 1718 N N . LEU A 1 210 ? 35.846 8.087 -23.178 1.00 76.94 210 LEU A N 1
ATOM 1719 C CA . LEU A 1 210 ? 36.947 8.981 -22.781 1.00 76.94 210 LEU A CA 1
ATOM 1720 C C . LEU A 1 210 ? 38.046 8.277 -21.970 1.00 76.94 210 LEU A C 1
ATOM 1722 O O . LEU A 1 210 ? 39.209 8.666 -22.059 1.00 76.94 210 LEU A O 1
ATOM 1726 N N . PHE A 1 211 ? 37.704 7.241 -21.203 1.00 68.44 211 PHE A N 1
ATOM 1727 C CA . PHE A 1 211 ? 38.650 6.521 -20.341 1.00 68.44 211 PHE A CA 1
ATOM 1728 C C . PHE A 1 211 ? 39.258 5.261 -20.983 1.00 68.44 211 PHE A C 1
ATOM 1730 O O . PHE A 1 211 ? 39.860 4.457 -20.269 1.00 68.44 211 PHE A O 1
ATOM 1737 N N . CYS A 1 212 ? 39.163 5.125 -22.319 1.00 57.72 212 CYS A N 1
ATOM 1738 C CA . CYS A 1 212 ? 39.357 3.873 -23.066 1.00 57.72 212 CYS A CA 1
ATOM 1739 C C . CYS A 1 212 ? 38.264 2.857 -22.664 1.00 57.72 212 CYS A C 1
ATOM 1741 O O . CYS A 1 212 ? 38.028 2.690 -21.469 1.00 57.72 212 CYS A O 1
ATOM 1743 N N . PRO A 1 213 ? 37.554 2.187 -23.595 1.00 60.59 213 PRO A N 1
ATOM 1744 C CA . PRO A 1 213 ? 36.399 1.364 -23.235 1.00 60.59 213 PRO A CA 1
ATOM 1745 C C . PRO A 1 213 ? 36.813 0.226 -22.290 1.00 60.59 213 PRO A C 1
ATOM 1747 O O . PRO A 1 213 ? 37.344 -0.800 -22.711 1.00 60.59 213 PRO A O 1
ATOM 1750 N N . GLN A 1 214 ? 36.574 0.418 -20.990 1.00 54.47 214 GLN A N 1
ATOM 1751 C CA . GLN A 1 214 ? 36.838 -0.586 -19.956 1.00 54.47 214 GLN A CA 1
ATOM 1752 C C . GLN A 1 214 ? 35.769 -1.682 -19.966 1.00 54.47 214 GLN A C 1
ATOM 1754 O O . GLN A 1 214 ? 36.013 -2.795 -19.507 1.00 54.47 214 GLN A O 1
ATOM 1759 N N . ILE A 1 215 ? 34.587 -1.375 -20.504 1.00 60.72 215 ILE A N 1
ATOM 1760 C CA . ILE A 1 215 ? 33.447 -2.284 -20.571 1.00 60.72 215 ILE A CA 1
ATOM 1761 C C . ILE A 1 215 ? 33.116 -2.529 -22.043 1.00 60.72 215 ILE A C 1
ATOM 1763 O O . ILE A 1 215 ? 32.461 -1.707 -22.683 1.00 60.72 215 ILE A O 1
ATOM 1767 N N . TYR A 1 216 ? 33.569 -3.669 -22.568 1.00 60.12 216 TYR A N 1
ATOM 1768 C CA . TYR A 1 216 ? 33.102 -4.193 -23.851 1.00 60.12 216 TYR A CA 1
ATOM 1769 C C . TYR A 1 216 ? 31.811 -4.967 -23.642 1.00 60.12 216 TYR A C 1
ATOM 1771 O O . TYR A 1 216 ? 31.718 -5.854 -22.788 1.00 60.12 216 TYR A O 1
ATOM 1779 N N . TYR A 1 217 ? 30.802 -4.619 -24.426 1.00 63.25 217 TYR A N 1
ATOM 1780 C CA . TYR A 1 217 ? 29.479 -5.185 -24.279 1.00 63.25 217 TYR A CA 1
ATOM 1781 C C . TYR A 1 217 ? 29.316 -6.411 -25.182 1.00 63.25 217 TYR A C 1
ATOM 1783 O O . TYR A 1 217 ? 29.597 -6.354 -26.375 1.00 63.25 217 TYR A O 1
ATOM 1791 N N . THR A 1 218 ? 28.868 -7.537 -24.620 1.00 64.69 218 THR A N 1
ATOM 1792 C CA . THR A 1 218 ? 28.569 -8.748 -25.402 1.00 64.69 218 THR A CA 1
ATOM 1793 C C . THR A 1 218 ? 27.069 -8.858 -25.662 1.00 64.69 218 THR A C 1
ATOM 1795 O O . THR A 1 218 ? 26.253 -8.445 -24.836 1.00 64.69 218 THR A O 1
ATOM 1798 N N . ASP A 1 219 ? 26.686 -9.473 -26.785 1.00 67.06 219 ASP A N 1
ATOM 1799 C CA . ASP A 1 219 ? 25.279 -9.656 -27.186 1.00 67.06 219 ASP A CA 1
ATOM 1800 C C . ASP A 1 219 ? 24.433 -10.356 -26.093 1.00 67.06 219 ASP A C 1
ATOM 1802 O O . ASP A 1 219 ? 23.241 -10.087 -25.936 1.00 67.06 219 ASP A O 1
ATOM 1806 N N . ASN A 1 220 ? 25.065 -11.203 -25.270 1.00 71.00 220 ASN A N 1
ATOM 1807 C CA . ASN A 1 220 ? 24.431 -11.903 -24.148 1.00 71.00 220 ASN A CA 1
ATOM 1808 C C . ASN A 1 220 ? 24.062 -10.976 -22.980 1.00 71.00 220 ASN A C 1
ATOM 1810 O O . ASN A 1 220 ? 22.972 -11.111 -22.420 1.00 71.00 220 ASN A O 1
ATOM 1814 N N . ILE A 1 221 ? 24.934 -10.025 -22.628 1.00 72.44 221 ILE A N 1
ATOM 1815 C CA . ILE A 1 221 ? 24.665 -9.056 -21.553 1.00 72.44 221 ILE A CA 1
ATOM 1816 C C . ILE A 1 221 ? 23.486 -8.157 -21.974 1.00 72.44 221 ILE A C 1
ATOM 1818 O O . ILE A 1 221 ? 22.598 -7.889 -21.164 1.00 72.44 221 ILE A O 1
ATOM 1822 N N . GLY A 1 222 ? 23.389 -7.826 -23.269 1.00 71.81 222 GLY A N 1
ATOM 1823 C CA . GLY A 1 222 ? 22.288 -7.043 -23.863 1.00 71.81 222 GLY A CA 1
ATOM 1824 C C . GLY A 1 222 ? 20.936 -7.674 -23.692 1.00 71.81 222 GLY A C 1
ATOM 1825 O O . GLY A 1 222 ? 19.992 -7.046 -23.216 1.00 71.81 222 GLY A O 1
ATOM 1826 N N . ARG A 1 223 ? 20.864 -8.959 -24.031 1.00 76.44 223 ARG A N 1
ATOM 1827 C CA . ARG A 1 223 ? 19.645 -9.749 -23.874 1.00 76.44 223 ARG A CA 1
ATOM 1828 C C . ARG A 1 223 ? 19.232 -9.850 -22.410 1.00 76.44 223 ARG A C 1
ATOM 1830 O O . ARG A 1 223 ? 18.048 -9.747 -22.110 1.00 76.44 223 ARG A O 1
ATOM 1837 N N . PHE A 1 224 ? 20.188 -10.016 -21.500 1.00 80.69 224 PHE A N 1
ATOM 1838 C CA . PHE A 1 224 ? 19.899 -10.077 -20.070 1.00 80.69 224 PHE A CA 1
ATOM 1839 C C . PHE A 1 224 ? 19.315 -8.758 -19.545 1.00 80.69 224 PHE A C 1
ATOM 1841 O O . PHE A 1 224 ? 18.241 -8.756 -18.943 1.00 80.69 224 PHE A O 1
ATOM 1848 N N . HIS A 1 225 ? 19.967 -7.628 -19.834 1.00 80.75 225 HIS A N 1
ATOM 1849 C CA . HIS A 1 225 ? 19.465 -6.315 -19.424 1.00 80.75 225 HIS A CA 1
ATOM 1850 C C . HIS A 1 225 ? 18.140 -5.954 -20.095 1.00 80.75 225 HIS A C 1
ATOM 1852 O O . HIS A 1 225 ? 17.332 -5.271 -19.473 1.00 80.75 225 HIS A O 1
ATOM 1858 N N . PHE A 1 226 ? 17.887 -6.440 -21.311 1.00 80.69 226 PHE A N 1
ATOM 1859 C CA . PHE A 1 226 ? 16.595 -6.299 -21.971 1.00 80.69 226 PHE A CA 1
ATOM 1860 C C . PHE A 1 226 ? 15.456 -6.954 -21.184 1.00 80.69 226 PHE A C 1
ATOM 1862 O O . PHE A 1 226 ? 14.480 -6.285 -20.858 1.00 80.69 226 PHE A O 1
ATOM 1869 N N . TYR A 1 227 ? 15.590 -8.233 -20.825 1.00 83.75 227 TYR A N 1
ATOM 1870 C CA . TYR A 1 227 ? 14.548 -8.917 -20.054 1.00 83.75 227 TYR A CA 1
ATOM 1871 C C . TYR A 1 227 ? 14.372 -8.323 -18.657 1.00 83.75 227 TYR A C 1
ATOM 1873 O O . TYR A 1 227 ? 13.248 -8.231 -18.169 1.00 83.75 227 TYR A O 1
ATOM 1881 N N . ILE A 1 228 ? 15.466 -7.884 -18.028 1.00 85.31 228 ILE A N 1
ATOM 1882 C CA . ILE A 1 228 ? 15.387 -7.131 -16.775 1.00 85.31 228 ILE A CA 1
ATOM 1883 C C . ILE A 1 228 ? 14.579 -5.854 -16.970 1.00 85.31 228 ILE A C 1
ATOM 1885 O O . ILE A 1 228 ? 13.701 -5.588 -16.156 1.00 85.31 228 ILE A O 1
ATOM 1889 N N . GLY A 1 229 ? 14.859 -5.085 -18.024 1.00 84.12 229 GLY A N 1
ATOM 1890 C CA . GLY A 1 229 ? 14.148 -3.840 -18.294 1.00 84.12 229 GLY A CA 1
ATOM 1891 C C . GLY A 1 229 ? 12.654 -4.065 -18.475 1.00 84.12 229 GLY A C 1
ATOM 1892 O O . GLY A 1 229 ? 11.863 -3.424 -17.800 1.00 84.12 229 GLY A O 1
ATOM 1893 N N . LEU A 1 230 ? 12.281 -5.107 -19.218 1.00 84.75 230 LEU A N 1
ATOM 1894 C CA . LEU A 1 230 ? 10.884 -5.468 -19.441 1.00 84.75 230 LEU A CA 1
ATOM 1895 C C . LEU A 1 230 ? 10.145 -5.901 -18.160 1.00 84.75 230 LEU A C 1
ATOM 1897 O O . LEU A 1 230 ? 8.945 -5.667 -18.023 1.00 84.75 230 LEU A O 1
ATOM 1901 N N . LEU A 1 231 ? 10.838 -6.546 -17.216 1.00 86.69 231 LEU A N 1
ATOM 1902 C CA . LEU A 1 231 ? 10.244 -7.040 -15.966 1.00 86.69 231 LEU A CA 1
ATOM 1903 C C . LEU A 1 231 ? 10.270 -6.009 -14.830 1.00 86.69 231 LEU A C 1
ATOM 1905 O O . LEU A 1 231 ? 9.414 -6.049 -13.944 1.00 86.69 231 LEU A O 1
ATOM 1909 N N . LEU A 1 232 ? 11.231 -5.086 -14.836 1.00 88.69 232 LEU A N 1
ATOM 1910 C CA . LEU A 1 232 ? 11.452 -4.122 -13.759 1.00 88.69 232 LEU A CA 1
ATOM 1911 C C . LEU A 1 232 ? 10.220 -3.241 -13.461 1.00 88.69 232 LEU A C 1
ATOM 1913 O O . LEU A 1 232 ? 9.874 -3.114 -12.284 1.00 88.69 232 LEU A O 1
ATOM 1917 N N . PRO A 1 233 ? 9.482 -2.708 -14.456 1.00 87.62 233 PRO A N 1
ATOM 1918 C CA . PRO A 1 233 ? 8.229 -1.988 -14.238 1.00 87.62 233 PRO A CA 1
ATOM 1919 C C . PRO A 1 233 ? 7.176 -2.771 -13.447 1.00 87.62 233 PRO A C 1
ATOM 1921 O O . PRO A 1 233 ? 6.399 -2.178 -12.696 1.00 87.62 233 PRO A O 1
ATOM 1924 N N . PHE A 1 234 ? 7.156 -4.101 -13.573 1.00 86.44 234 PHE A N 1
ATOM 1925 C CA . PHE A 1 234 ? 6.214 -4.962 -12.855 1.00 86.44 234 PHE A CA 1
ATOM 1926 C C . PHE A 1 234 ? 6.615 -5.198 -11.398 1.00 86.44 234 PHE A C 1
ATOM 1928 O O . PHE A 1 234 ? 5.759 -5.559 -10.589 1.00 86.44 234 PHE A O 1
ATOM 1935 N N . ALA A 1 235 ? 7.872 -4.942 -11.018 1.00 85.44 235 ALA A N 1
ATOM 1936 C CA . ALA A 1 235 ? 8.301 -5.027 -9.622 1.00 85.44 235 ALA A CA 1
ATOM 1937 C C . ALA A 1 235 ? 7.460 -4.112 -8.718 1.00 85.44 235 ALA A C 1
ATOM 1939 O O . ALA A 1 235 ? 7.149 -4.488 -7.588 1.00 85.44 235 ALA A O 1
ATOM 1940 N N . GLY A 1 236 ? 7.017 -2.964 -9.245 1.00 78.69 236 GLY A N 1
ATOM 1941 C CA . GLY A 1 236 ? 6.108 -2.044 -8.566 1.00 78.69 236 GLY A CA 1
ATOM 1942 C C . GLY A 1 236 ? 4.844 -2.749 -8.093 1.00 78.69 236 GLY A C 1
ATOM 1943 O O . GLY A 1 236 ? 4.535 -2.694 -6.909 1.00 78.69 236 GLY A O 1
ATOM 1944 N N . PHE A 1 237 ? 4.179 -3.506 -8.972 1.00 79.06 237 PHE A N 1
ATOM 1945 C CA . PHE A 1 237 ? 2.983 -4.281 -8.628 1.00 79.06 237 PHE A CA 1
ATOM 1946 C C . PHE A 1 237 ? 3.238 -5.286 -7.499 1.00 79.06 237 PHE A C 1
ATOM 1948 O O . PHE A 1 237 ? 2.467 -5.341 -6.542 1.00 79.06 237 PHE A O 1
ATOM 1955 N N . PHE A 1 238 ? 4.322 -6.061 -7.575 1.00 82.44 238 PHE A N 1
ATOM 1956 C CA . PHE A 1 238 ? 4.627 -7.074 -6.561 1.00 82.44 238 PHE A CA 1
ATOM 1957 C C . PHE A 1 238 ? 4.946 -6.457 -5.198 1.00 82.44 238 PHE A C 1
ATOM 1959 O O . PHE A 1 238 ? 4.404 -6.899 -4.184 1.00 82.44 238 PHE A O 1
ATOM 1966 N N . ILE A 1 239 ? 5.780 -5.413 -5.172 1.00 81.19 239 ILE A N 1
ATOM 1967 C CA . ILE A 1 239 ? 6.116 -4.672 -3.947 1.00 81.19 239 ILE A CA 1
ATOM 1968 C C . ILE A 1 239 ? 4.838 -4.105 -3.325 1.00 81.19 239 ILE A C 1
ATOM 1970 O O . ILE A 1 239 ? 4.597 -4.256 -2.128 1.00 81.19 239 ILE A O 1
ATOM 1974 N N . TYR A 1 240 ? 3.993 -3.510 -4.161 1.00 75.81 240 TYR A N 1
ATOM 1975 C CA . TYR A 1 240 ? 2.724 -2.919 -3.772 1.00 75.81 240 TYR A CA 1
ATOM 1976 C C . TYR A 1 240 ? 1.759 -3.945 -3.172 1.00 75.81 240 TYR A C 1
ATOM 1978 O O . TYR A 1 240 ? 1.212 -3.744 -2.086 1.00 75.81 240 TYR A O 1
ATOM 1986 N N . TRP A 1 241 ? 1.595 -5.081 -3.847 1.00 78.06 241 TRP A N 1
ATOM 1987 C CA . TRP A 1 241 ? 0.739 -6.176 -3.410 1.00 78.06 241 TRP A CA 1
ATOM 1988 C C . TRP A 1 241 ? 1.175 -6.746 -2.056 1.00 78.06 241 TRP A C 1
ATOM 1990 O O . TRP A 1 241 ? 0.357 -6.868 -1.140 1.00 78.06 241 TRP A O 1
ATOM 2000 N N . ILE A 1 242 ? 2.471 -7.042 -1.902 1.00 81.69 242 ILE A N 1
ATOM 2001 C CA . ILE A 1 242 ? 3.041 -7.559 -0.650 1.00 81.69 242 ILE A CA 1
ATOM 2002 C C . ILE A 1 242 ? 2.833 -6.550 0.481 1.00 81.69 242 ILE A C 1
ATOM 2004 O O . ILE A 1 242 ? 2.385 -6.920 1.569 1.00 81.69 242 ILE A O 1
ATOM 2008 N N . TYR A 1 243 ? 3.116 -5.271 0.224 1.00 76.19 243 TYR A N 1
ATOM 2009 C CA . TYR A 1 243 ? 3.005 -4.230 1.237 1.00 76.19 243 TYR A CA 1
ATOM 2010 C C . TYR A 1 243 ? 1.572 -4.096 1.761 1.00 76.19 243 TYR A C 1
ATOM 2012 O O . TYR A 1 243 ? 1.353 -4.102 2.972 1.00 76.19 243 TYR A O 1
ATOM 2020 N N . ILE A 1 244 ? 0.576 -4.060 0.872 1.00 73.94 244 ILE A N 1
ATOM 2021 C CA . ILE A 1 244 ? -0.831 -3.946 1.277 1.00 73.94 244 ILE A CA 1
ATOM 2022 C C . ILE A 1 244 ? -1.305 -5.179 2.054 1.00 73.94 244 ILE A C 1
ATOM 2024 O O . ILE A 1 244 ? -2.043 -5.040 3.034 1.00 73.94 244 ILE A O 1
ATOM 2028 N N . GLN A 1 245 ? -0.889 -6.387 1.665 1.00 77.50 245 GLN A N 1
ATOM 2029 C CA . GLN A 1 245 ? -1.232 -7.598 2.418 1.00 77.50 245 GLN A CA 1
ATOM 2030 C C . GLN A 1 245 ? -0.723 -7.529 3.859 1.00 77.50 245 GLN A C 1
ATOM 2032 O O . GLN A 1 245 ? -1.464 -7.789 4.810 1.00 77.50 245 GLN A O 1
ATOM 2037 N N . VAL A 1 246 ? 0.539 -7.143 4.022 1.00 77.94 246 VAL A N 1
ATOM 2038 C CA . VAL A 1 246 ? 1.180 -7.021 5.330 1.00 77.94 246 VAL A CA 1
ATOM 2039 C C . VAL A 1 246 ? 0.502 -5.934 6.169 1.00 77.94 246 VAL A C 1
ATOM 2041 O O . VAL A 1 246 ? 0.142 -6.170 7.327 1.00 77.94 246 VAL A O 1
ATOM 2044 N N . LEU A 1 247 ? 0.266 -4.771 5.564 1.00 74.44 247 LEU A N 1
ATOM 2045 C CA . LEU A 1 247 ? -0.353 -3.620 6.204 1.00 74.44 247 LEU A CA 1
ATOM 2046 C C . LEU A 1 247 ? -1.788 -3.916 6.660 1.00 74.44 247 LEU A C 1
ATOM 2048 O O . LEU A 1 247 ? -2.143 -3.647 7.805 1.00 74.44 247 LEU A O 1
ATOM 2052 N N . SER A 1 248 ? -2.604 -4.517 5.791 1.00 74.94 248 SER A N 1
ATOM 2053 C CA . SER A 1 248 ? -4.006 -4.827 6.087 1.00 74.94 248 SER A CA 1
ATOM 2054 C C . SER A 1 248 ? -4.154 -5.851 7.211 1.00 74.94 248 SER A C 1
ATOM 2056 O O . SER A 1 248 ? -4.994 -5.675 8.095 1.00 74.94 248 SER A O 1
ATOM 2058 N N . ARG A 1 249 ? -3.313 -6.894 7.231 1.00 79.81 249 ARG A N 1
ATOM 2059 C CA . ARG A 1 249 ? -3.301 -7.887 8.312 1.00 79.81 249 ARG A CA 1
ATOM 2060 C C . ARG A 1 249 ? -2.979 -7.235 9.653 1.00 79.81 249 ARG A C 1
ATOM 2062 O O . ARG A 1 249 ? -3.642 -7.519 10.646 1.00 79.81 249 ARG A O 1
ATOM 2069 N N . ARG A 1 250 ? -1.988 -6.342 9.689 1.00 75.94 250 ARG A N 1
ATOM 2070 C CA . ARG A 1 250 ? -1.630 -5.637 10.924 1.00 75.94 250 ARG A CA 1
ATOM 2071 C C . ARG A 1 250 ? -2.668 -4.609 11.347 1.00 75.94 250 ARG A C 1
ATOM 2073 O O . ARG A 1 250 ? -2.947 -4.540 12.536 1.00 75.94 250 ARG A O 1
ATOM 2080 N N . ALA A 1 251 ? -3.273 -3.882 10.410 1.00 77.12 251 ALA A N 1
ATOM 2081 C CA . ALA A 1 251 ? -4.362 -2.959 10.719 1.00 77.12 251 ALA A CA 1
ATOM 2082 C C . ALA A 1 251 ? -5.520 -3.695 11.409 1.00 77.12 251 ALA A C 1
ATOM 2084 O O . ALA A 1 251 ? -5.998 -3.244 12.443 1.00 77.12 251 ALA A O 1
ATOM 2085 N N . LYS A 1 252 ? -5.905 -4.880 10.911 1.00 81.94 252 LYS A N 1
ATOM 2086 C CA . LYS A 1 252 ? -6.926 -5.725 11.556 1.00 81.94 252 LYS A CA 1
ATOM 2087 C C . LYS A 1 252 ? -6.533 -6.149 12.972 1.00 81.94 252 LYS A C 1
ATOM 2089 O O . LYS A 1 252 ? -7.350 -6.028 13.880 1.00 81.94 252 LYS A O 1
ATOM 2094 N N . ASN A 1 253 ? -5.286 -6.580 13.172 1.00 84.00 253 ASN A N 1
ATOM 2095 C CA . ASN A 1 253 ? -4.787 -6.936 14.503 1.00 84.00 253 ASN A CA 1
ATOM 2096 C C . ASN A 1 253 ? -4.798 -5.734 15.459 1.00 84.00 253 ASN A C 1
ATOM 2098 O O . ASN A 1 253 ? -5.212 -5.872 16.603 1.00 84.00 253 ASN A O 1
ATOM 2102 N N . PHE A 1 254 ? -4.381 -4.556 14.990 1.00 83.31 254 PHE A N 1
ATOM 2103 C CA . PHE A 1 254 ? -4.388 -3.322 15.773 1.00 83.31 254 PHE A CA 1
ATOM 2104 C C . PHE A 1 254 ? -5.809 -2.894 16.154 1.00 83.31 254 PHE A C 1
ATOM 2106 O O . PHE A 1 254 ? -6.063 -2.584 17.315 1.00 83.31 254 PHE A O 1
ATOM 2113 N N . ILE A 1 255 ? -6.746 -2.930 15.201 1.00 83.38 255 ILE A N 1
ATOM 2114 C CA . ILE A 1 255 ? -8.172 -2.673 15.442 1.00 83.38 255 ILE A CA 1
ATOM 2115 C C . ILE A 1 255 ? -8.684 -3.608 16.545 1.00 83.38 255 ILE A 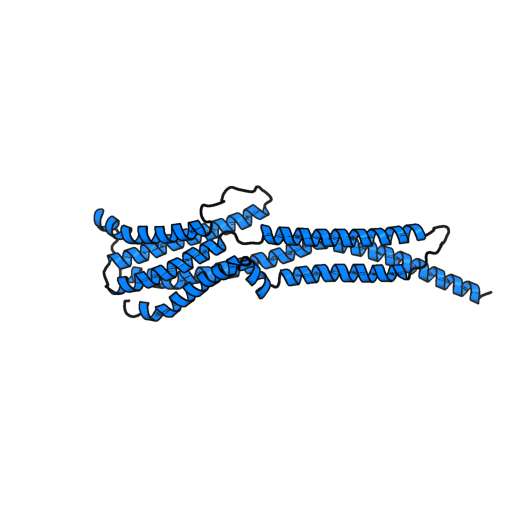C 1
ATOM 2117 O O . ILE A 1 255 ? -9.266 -3.150 17.526 1.00 83.38 255 ILE A O 1
ATOM 2121 N N . GLN A 1 256 ? -8.410 -4.910 16.425 1.00 85.00 256 GLN A N 1
ATOM 2122 C CA . GLN A 1 256 ? -8.829 -5.907 17.409 1.00 85.00 256 GLN A CA 1
ATOM 2123 C C . GLN A 1 256 ? -8.198 -5.666 18.790 1.00 85.00 256 GLN A C 1
ATOM 2125 O O . GLN A 1 256 ? -8.885 -5.744 19.808 1.00 85.00 256 GLN A O 1
ATOM 2130 N N . GLU A 1 257 ? -6.905 -5.343 18.842 1.00 87.75 257 GLU A N 1
ATOM 2131 C CA . GLU A 1 257 ? -6.196 -5.028 20.085 1.00 87.75 257 GLU A CA 1
ATOM 2132 C C . GLU A 1 257 ? -6.800 -3.802 20.779 1.00 87.75 257 GLU A C 1
ATOM 2134 O O . GLU A 1 257 ? -6.958 -3.801 21.999 1.00 87.75 257 GLU A O 1
ATOM 2139 N N . LYS A 1 258 ? -7.177 -2.771 20.014 1.00 87.31 258 LYS A N 1
ATOM 2140 C CA . LYS A 1 258 ? -7.739 -1.528 20.554 1.00 87.31 258 LYS A CA 1
ATOM 2141 C C . LYS A 1 258 ? -9.198 -1.642 20.976 1.00 87.31 258 LYS A C 1
ATOM 2143 O O . LYS A 1 258 ? -9.567 -1.004 21.955 1.00 87.31 258 LYS A O 1
ATOM 2148 N N . PHE A 1 259 ? -9.994 -2.480 20.317 1.00 86.06 259 PHE A N 1
ATOM 2149 C CA . PHE A 1 259 ? -11.369 -2.762 20.739 1.00 86.06 259 PHE A CA 1
ATOM 2150 C C . PHE A 1 259 ? -11.467 -3.818 21.857 1.00 86.06 259 PHE A C 1
ATOM 2152 O O . PHE A 1 259 ? -12.463 -3.854 22.580 1.00 86.06 259 PHE A O 1
ATOM 2159 N N . SER A 1 260 ? -10.436 -4.648 22.066 1.00 88.12 260 SER A N 1
ATOM 2160 C CA . SER A 1 260 ? -10.429 -5.694 23.105 1.00 88.12 260 SER A CA 1
ATOM 2161 C C . SER A 1 260 ? -10.703 -5.185 24.535 1.00 88.12 260 SER A C 1
ATOM 2163 O O . SER A 1 260 ? -11.455 -5.852 25.249 1.00 88.12 260 SER A O 1
ATOM 2165 N N . PRO A 1 261 ? -10.140 -4.053 25.005 1.00 89.00 261 PRO A N 1
ATOM 2166 C CA . PRO A 1 261 ? -10.460 -3.498 26.320 1.00 89.00 261 PRO A CA 1
ATOM 2167 C C . PRO A 1 261 ? -11.931 -3.097 26.461 1.00 89.00 261 PRO A C 1
ATOM 2169 O O . PRO A 1 261 ? -12.550 -3.464 27.457 1.00 89.00 261 PRO A O 1
ATOM 2172 N N . SER A 1 262 ? -12.505 -2.420 25.459 1.00 86.06 262 SER A N 1
ATOM 2173 C CA . SER A 1 262 ? -13.929 -2.055 25.448 1.00 86.06 262 SER A CA 1
ATOM 2174 C C . SER A 1 262 ? -14.814 -3.299 25.502 1.00 86.06 262 SER A C 1
ATOM 2176 O O . SER A 1 262 ? -15.762 -3.346 26.279 1.00 86.06 262 SER A O 1
ATOM 2178 N N . MET A 1 263 ? -14.453 -4.348 24.757 1.00 86.50 263 MET A N 1
ATOM 2179 C CA . MET A 1 263 ? -15.164 -5.628 24.787 1.00 86.50 263 MET A CA 1
ATOM 2180 C C . MET A 1 263 ? -15.062 -6.333 26.149 1.00 86.50 263 MET A C 1
ATOM 2182 O O . MET A 1 263 ? -16.048 -6.874 26.638 1.00 86.50 263 MET A O 1
ATOM 2186 N N . ARG A 1 264 ? -13.891 -6.306 26.800 1.00 88.31 264 ARG A N 1
ATOM 2187 C CA . ARG A 1 264 ? -13.717 -6.869 28.152 1.00 88.31 264 ARG A CA 1
ATOM 2188 C C . ARG A 1 264 ? -14.505 -6.095 29.208 1.00 88.31 264 ARG A C 1
ATOM 2190 O O . ARG A 1 264 ? -15.105 -6.709 30.084 1.00 88.31 264 ARG A O 1
ATOM 2197 N N . LYS A 1 265 ? -14.526 -4.762 29.117 1.00 87.88 265 LYS A N 1
ATOM 2198 C CA . LYS A 1 265 ? -15.325 -3.907 30.007 1.00 87.88 265 LYS A CA 1
ATOM 2199 C C . LYS A 1 265 ? -16.821 -4.157 29.802 1.00 87.88 265 LYS A C 1
ATOM 2201 O O . LYS A 1 265 ? -17.533 -4.315 30.786 1.00 87.88 265 LYS A O 1
ATOM 2206 N N . PHE A 1 266 ? -17.268 -4.292 28.550 1.00 88.00 266 PHE A N 1
ATOM 2207 C CA . PHE A 1 266 ? -18.632 -4.714 28.225 1.00 88.00 266 PHE A CA 1
ATOM 2208 C C . PHE A 1 266 ? -18.988 -6.052 28.886 1.00 88.00 266 PHE A C 1
ATOM 2210 O O . PHE A 1 266 ? -19.986 -6.120 29.591 1.00 88.00 266 PHE A O 1
ATOM 2217 N N . GLN A 1 267 ? -18.158 -7.089 28.717 1.00 87.50 267 GLN A N 1
ATOM 2218 C CA . GLN A 1 267 ? -18.402 -8.413 29.307 1.00 87.50 267 GLN A CA 1
ATOM 2219 C C . GLN A 1 267 ? -18.552 -8.349 30.832 1.00 87.50 267 GLN A C 1
ATOM 2221 O O . GLN A 1 267 ? -19.508 -8.893 31.365 1.00 87.50 267 GLN A O 1
ATOM 2226 N N . GLY A 1 268 ? -17.677 -7.614 31.528 1.00 87.25 268 GLY A N 1
ATOM 2227 C CA . GLY A 1 268 ? -17.790 -7.456 32.981 1.00 87.25 268 GLY A CA 1
ATOM 2228 C C . GLY A 1 268 ? -19.078 -6.750 33.425 1.00 87.25 268 GLY A C 1
ATOM 2229 O O . GLY A 1 268 ? -19.693 -7.152 34.411 1.00 87.25 268 GLY A O 1
ATOM 2230 N N . LEU A 1 269 ? -19.515 -5.719 32.691 1.00 85.75 269 LEU A N 1
ATOM 2231 C CA . LEU A 1 269 ? -20.782 -5.032 32.970 1.00 85.75 269 LEU A CA 1
ATOM 2232 C C . LEU A 1 269 ? -21.999 -5.915 32.647 1.00 85.75 269 LEU A C 1
ATOM 2234 O O . LEU A 1 269 ? -22.977 -5.897 33.392 1.00 85.75 269 LEU A O 1
ATOM 2238 N N . HIS A 1 270 ? -21.928 -6.698 31.570 1.00 86.19 270 HIS A N 1
ATOM 2239 C CA . HIS A 1 270 ? -22.959 -7.653 31.165 1.00 86.19 270 HIS A CA 1
ATOM 2240 C C . HIS A 1 270 ? -23.133 -8.776 32.196 1.00 86.19 270 HIS A C 1
ATOM 2242 O O . HIS A 1 270 ? -24.251 -9.063 32.617 1.00 86.19 270 HIS A O 1
ATOM 2248 N N . ASP A 1 271 ? -22.035 -9.367 32.668 1.00 87.19 271 ASP A N 1
ATOM 2249 C CA . ASP A 1 271 ? -22.071 -10.417 33.689 1.00 87.19 271 ASP A CA 1
ATOM 2250 C C . ASP A 1 271 ? -22.683 -9.888 34.993 1.00 87.19 271 ASP A C 1
ATOM 2252 O O . ASP A 1 271 ? -23.563 -10.526 35.576 1.00 87.19 271 ASP A O 1
ATOM 2256 N N . ARG A 1 272 ? -22.296 -8.670 35.408 1.00 84.62 272 ARG A N 1
ATOM 2257 C CA . ARG A 1 272 ? -22.860 -8.027 36.602 1.00 84.62 272 ARG A CA 1
ATOM 2258 C C . ARG A 1 272 ? -24.345 -7.708 36.445 1.00 84.62 272 ARG A C 1
ATOM 2260 O O . ARG A 1 272 ? -25.105 -7.867 37.398 1.00 84.62 272 ARG A O 1
ATOM 2267 N N . ARG A 1 273 ? -24.775 -7.283 35.252 1.00 83.62 273 ARG A N 1
ATOM 2268 C CA . ARG A 1 273 ? -26.198 -7.113 34.933 1.00 83.62 273 ARG A CA 1
ATOM 2269 C C . ARG A 1 273 ? -26.948 -8.432 35.115 1.00 83.62 273 ARG A C 1
ATOM 2271 O O . ARG A 1 273 ? -27.968 -8.443 35.795 1.00 83.62 273 ARG A O 1
ATOM 2278 N N . ASN A 1 274 ? -26.476 -9.509 34.491 1.00 84.75 274 ASN A N 1
ATOM 2279 C CA . ASN A 1 274 ? -27.161 -10.803 34.512 1.00 84.75 274 ASN A CA 1
ATOM 2280 C C . ASN A 1 274 ? -27.266 -11.369 35.932 1.00 84.75 274 ASN A C 1
ATOM 2282 O O . ASN A 1 274 ? -28.286 -11.960 36.280 1.00 84.75 274 ASN A O 1
ATOM 2286 N N . GLU A 1 275 ? -26.249 -11.151 36.770 1.00 84.62 275 GLU A N 1
ATOM 2287 C CA . GLU A 1 275 ? -26.291 -11.493 38.195 1.00 84.62 275 GLU A CA 1
ATOM 2288 C C . GLU A 1 275 ? -27.449 -10.772 38.905 1.00 84.62 275 GLU A C 1
ATOM 2290 O O . GLU A 1 275 ? -28.244 -11.408 39.594 1.00 84.62 275 GLU A O 1
ATOM 2295 N N . ILE A 1 276 ? -27.600 -9.461 38.683 1.00 78.88 276 ILE A N 1
ATOM 2296 C CA . ILE A 1 276 ? -28.697 -8.670 39.263 1.00 78.88 276 ILE A CA 1
ATOM 2297 C C . ILE A 1 276 ? -30.059 -9.118 38.714 1.00 78.88 276 ILE A C 1
ATOM 2299 O O . ILE A 1 276 ? -31.001 -9.262 39.489 1.00 78.88 276 ILE A O 1
ATOM 2303 N N . ASP A 1 277 ? -30.167 -9.375 37.409 1.00 79.25 277 ASP A N 1
ATOM 2304 C CA . ASP A 1 277 ? -31.404 -9.852 36.769 1.00 79.25 277 ASP A CA 1
ATOM 2305 C C . ASP A 1 277 ? -31.863 -11.191 37.362 1.00 79.25 277 ASP A C 1
ATOM 2307 O O . ASP A 1 277 ? -33.035 -11.378 37.689 1.00 79.25 277 ASP A O 1
ATOM 2311 N N . THR A 1 278 ? -30.914 -12.106 37.577 1.00 82.06 278 THR A N 1
ATOM 2312 C CA . THR A 1 278 ? -31.165 -13.422 38.181 1.00 82.06 278 THR A CA 1
ATOM 2313 C C . THR A 1 278 ? -31.644 -13.276 39.625 1.00 82.06 278 THR A C 1
ATOM 2315 O O . THR A 1 278 ? -32.653 -13.864 40.001 1.00 82.06 278 THR A O 1
ATOM 2318 N N . ILE A 1 279 ? -30.986 -12.426 40.424 1.00 79.06 279 ILE A N 1
ATOM 2319 C CA . ILE A 1 279 ? -31.396 -12.160 41.812 1.00 79.06 279 ILE A CA 1
ATOM 2320 C C . ILE A 1 279 ? -32.815 -11.577 41.862 1.00 79.06 279 ILE A C 1
ATOM 2322 O O . ILE A 1 279 ? -33.631 -12.022 42.668 1.00 79.06 279 ILE A O 1
ATOM 2326 N N . LEU A 1 280 ? -33.124 -10.597 41.005 1.00 73.62 280 LEU A N 1
ATOM 2327 C CA . LEU A 1 280 ? -34.441 -9.954 40.949 1.00 73.62 280 LEU A CA 1
ATOM 2328 C C . LEU A 1 280 ? -35.539 -10.939 40.516 1.00 73.62 280 LEU A C 1
ATOM 2330 O O . LEU A 1 280 ? -36.616 -10.971 41.114 1.00 73.62 280 LEU A O 1
ATOM 2334 N N . THR A 1 281 ? -35.268 -11.767 39.504 1.00 75.56 281 THR A N 1
ATOM 2335 C CA . THR A 1 281 ? -36.226 -12.767 39.014 1.00 75.56 281 THR A CA 1
ATOM 2336 C C . THR A 1 281 ? -36.465 -13.883 40.031 1.00 75.56 281 THR A C 1
ATOM 2338 O O . THR A 1 281 ? -37.625 -14.176 40.323 1.00 75.56 281 THR A O 1
ATOM 2341 N N . GLU A 1 282 ? -35.426 -14.443 40.655 1.00 75.62 282 GLU A N 1
ATOM 2342 C CA . GLU A 1 282 ? -35.573 -15.446 41.723 1.00 75.62 282 GLU A CA 1
ATOM 2343 C C . GLU A 1 282 ? -36.373 -14.908 42.917 1.00 75.62 282 GLU A C 1
ATOM 2345 O O . GLU A 1 282 ? -37.250 -15.600 43.440 1.00 75.62 282 GLU A O 1
ATOM 2350 N N . PHE A 1 283 ? -36.139 -13.655 43.322 1.00 67.56 283 PHE A N 1
ATOM 2351 C CA . PHE A 1 283 ? -36.917 -13.031 44.394 1.00 67.56 283 PHE A CA 1
ATOM 2352 C C . PHE A 1 283 ? -38.387 -12.849 44.023 1.00 67.56 283 PHE A C 1
ATOM 2354 O O . PHE A 1 283 ? -39.266 -13.130 44.838 1.00 67.56 283 PHE A O 1
ATOM 2361 N N . SER A 1 284 ? -38.666 -12.416 42.791 1.00 65.50 284 SER A N 1
ATOM 2362 C CA . SER A 1 284 ? -40.042 -12.260 42.315 1.00 65.50 284 SER A CA 1
ATOM 2363 C C . SER A 1 284 ? -40.802 -13.592 42.305 1.00 65.50 284 SER A C 1
ATOM 2365 O O . SER A 1 284 ? -41.938 -13.649 42.771 1.00 65.50 284 SER A O 1
ATOM 2367 N N . ILE A 1 285 ? -40.159 -14.682 41.868 1.00 69.56 285 ILE A N 1
ATOM 2368 C CA . ILE A 1 285 ? -40.750 -16.026 41.836 1.00 69.56 285 ILE A CA 1
ATOM 2369 C C . ILE A 1 285 ? -41.017 -16.533 43.256 1.00 69.56 285 ILE A C 1
ATOM 2371 O O . ILE A 1 285 ? -42.100 -17.052 43.525 1.00 69.56 285 ILE A O 1
ATOM 2375 N N . ASN A 1 286 ? -40.063 -16.349 44.172 1.00 65.25 286 ASN A N 1
ATOM 2376 C CA . ASN A 1 286 ? -40.219 -16.773 45.562 1.00 65.25 286 ASN A CA 1
ATOM 2377 C C . ASN A 1 286 ? -41.356 -16.014 46.262 1.00 65.25 286 ASN A C 1
ATOM 2379 O O . ASN A 1 286 ? -42.168 -16.643 46.933 1.00 65.25 286 ASN A O 1
ATOM 2383 N N . ASN A 1 287 ? -41.483 -14.698 46.059 1.00 60.66 287 ASN A N 1
ATOM 2384 C CA . ASN A 1 287 ? -42.600 -13.928 46.621 1.00 60.66 287 ASN A CA 1
ATOM 2385 C C . ASN A 1 287 ? -43.962 -14.386 46.074 1.00 60.66 287 ASN A C 1
ATOM 2387 O O . ASN A 1 287 ? -44.900 -14.546 46.849 1.00 60.66 287 ASN A O 1
ATOM 2391 N N . ILE A 1 288 ? -44.061 -14.680 44.773 1.00 60.91 288 ILE A N 1
ATOM 2392 C CA . ILE A 1 288 ? -45.293 -15.214 44.166 1.00 60.91 288 ILE A CA 1
ATOM 2393 C C . ILE A 1 288 ? -45.639 -16.600 44.738 1.00 60.91 288 ILE A C 1
ATOM 2395 O O . ILE A 1 288 ? -46.812 -16.924 44.914 1.00 60.91 288 ILE A O 1
ATOM 2399 N N . GLN A 1 289 ? -44.648 -17.443 45.041 1.00 55.78 289 GLN A N 1
ATOM 2400 C CA . GLN A 1 289 ? -44.895 -18.737 45.688 1.00 55.78 289 GLN A CA 1
ATOM 2401 C C . GLN A 1 289 ? -45.327 -18.603 47.152 1.00 55.78 289 GLN A C 1
ATOM 2403 O O . GLN A 1 289 ? -46.112 -19.427 47.613 1.00 55.78 289 GLN A O 1
ATOM 2408 N N . PHE A 1 290 ? -44.845 -17.592 47.878 1.00 54.56 290 PHE A N 1
ATOM 2409 C CA . PHE A 1 290 ? -45.307 -17.311 49.239 1.00 54.56 290 PHE A CA 1
ATOM 2410 C C . PHE A 1 290 ? -46.748 -16.781 49.256 1.00 54.56 290 PHE A C 1
ATOM 2412 O O . PHE A 1 290 ? -47.552 -17.301 50.020 1.00 54.56 290 PHE A O 1
ATOM 2419 N N . GLU A 1 291 ? -47.111 -15.844 48.372 1.00 54.94 291 GLU A N 1
ATOM 2420 C CA . GLU A 1 291 ? -48.488 -15.317 48.282 1.00 54.94 291 GLU A CA 1
ATOM 2421 C C . GLU A 1 291 ? -49.523 -16.365 47.839 1.00 54.94 291 GLU A C 1
ATOM 2423 O O . GLU A 1 291 ? -50.681 -16.280 48.224 1.00 54.94 291 GLU A O 1
ATOM 2428 N N . ASN A 1 292 ? -49.131 -17.367 47.045 1.00 54.84 292 ASN A N 1
ATOM 2429 C CA . ASN A 1 292 ? -50.038 -18.443 46.623 1.00 54.84 292 ASN A CA 1
ATOM 2430 C C . ASN A 1 292 ? -50.171 -19.587 47.651 1.00 54.84 292 ASN A C 1
ATOM 2432 O O . ASN A 1 292 ? -50.948 -20.513 47.417 1.00 54.84 292 ASN A O 1
ATOM 2436 N N . ASN A 1 293 ? -49.394 -19.561 48.741 1.00 50.28 293 ASN A N 1
ATOM 2437 C CA . ASN A 1 293 ? -49.405 -20.576 49.802 1.00 50.28 293 ASN A CA 1
ATOM 2438 C C . ASN A 1 293 ? -50.010 -20.069 51.131 1.00 50.28 293 ASN A C 1
ATOM 2440 O O . ASN A 1 293 ? -50.035 -20.836 52.097 1.00 50.28 293 ASN A O 1
ATOM 2444 N N . GLU A 1 294 ? -50.489 -18.821 51.181 1.00 43.50 294 GLU A N 1
ATOM 2445 C CA . GLU A 1 294 ? -51.374 -18.282 52.235 1.00 43.50 294 GLU A CA 1
ATOM 2446 C C . GLU A 1 294 ? -52.853 -18.384 51.825 1.00 43.50 294 GLU A C 1
ATOM 2448 O O . GLU A 1 294 ? -53.685 -18.656 52.724 1.00 43.50 294 GLU A O 1
#

Radius of gyration: 31.72 Å; chains: 1; bounding box: 91×36×88 Å

Organism: Phocaeicola vulgatus (NCBI:txid821)

Sequence (294 aa):
MLHSFCEFSAVIQLAATFNLGCIALSGQKSFARSLANYFFRVENYMNVEFRRIKELISTDKSSFENMIPQTIQGKNYEEEIKYLKKEFDNLEAETNQVLDYINKEIDVNYTPKYLDSICIILGLYSLFELIMSVFIKIGKEDYILSFCTLNIITILFVTICVIAEGINYFLFFSRRSPMVLNFYMQGKNAVFISVFSLFFAWIFPCINQLFCPQIYYTDNIGRFHFYIGLLLPFAGFFIYWIYIQVLSRRAKNFIQEKFSPSMRKFQGLHDRRNEIDTILTEFSINNIQFENNE

Foldseek 3Di:
DLVCLVVCLVLLVVLLCVLVVQLVCCVVPNSLVVVLCVPVVLVVLLVVLLVVLVVLLVVVLVVLVVDDFDQDPNDTCPVVSVVLNVLSVVLNVVSVVLSVVLVVCCRPPLRQFCLNLLSLLLSLLSVVSVVLSVVVSVVDPLSLQLLLQLLVLSVVVSVVSLVLSVCCVVVVVVVDDDDDPPDPRGNVSSNVSSVVSSVCSNCVSVVCVVVPNPDDDDPVVSVVSVVSSSCVSCVSVVSSVVSSVVSSVVSSVVSCVSCVVSVVSSVVSVVVSVVVVVVVVVVVVVVVVVVVVD

Secondary structure (DSSP, 8-state):
-HHHHHHTHHHHHHHHHHHHHHHHHHTTS-HHHHHHHHHH-HHHHHHHHHHHHHHHHHHHHHHHHS----EETTEE-HHHHHHHHHHHHHHHHHHHHHHHHHHHHHHHHSS-SSHHHHHHHHHHHHHHHHHHHHHHTTT-HHHHHHHHHHHHHHHHHHHHHHHHHHHHHHHHTTT--S-S---S-SHHHHHHHHHHHHHHHHHHHHHHHHT----PPPHHHHHHHHHHHHHHHHHHHHHHHHHHHHHHHHHHHHHHHHHHHHHHHHHHHHHHHHHHHHHHHHHHHHHHHHHTT-